Protein AF-0000000068181912 (afdb_homodimer)

Foldseek 3Di:
DDDDDPDAAEDEFAQCQPVVLVLQQVQAPPKDWDDWDFACADDDNGGGGRGAKTWMDHPHGTYIYGNPRDPDADDPVDAAEDEDADPVRLCRNVCSQVVQCKAWDALQWIAHNRGHIYRSHYPLLVCQLVPPPNQSNVQLVVQSRPGTRDDNVSSVVSSVD/DDDDDPDAAEDEFAQCQPVVLVLQQVQAPPKDWDDWDFACADDDNGGGGRGAKTWMDHNHGTYIYGNPRDPDADDPVDAAEDEDADPVSLCRNVCSQVVQCKAWDALQWIAHNRGHIYRSHYPLLVCQLVPPPNQSNVQLVVQSRPGTRDDNVSSVVSSVD

Secondary structure (DSSP, 8-state):
-----SEEEEEEESS-HHHHHHHHHHHSTT-EEEEEEE-SS-BTTB-TTSEEEEEEEETTEEEEEEE--TT----TTEEEEEEESSHHHHHHHHHHHHHTT-EE-STTEEE-TTS-EEEEEEHHHHHHHT-SSHHHHHHHHHHHHT-SS--HHHHHHHHH-/-----SEEEEEEESS-HHHHHHHHHHHSTT-EEEEEEE-SS-BTTB-TTSEEEEEEEETTEEEEEEE--TT----TTEEEEEEESSHHHHHHHHHHHHHTT-EE-STTEEE-TTS-EEEEEEHHHHHHHT-SSHHHHHHHHHHHTT-SS--HHHHHHHHH-

Organism: Nitrosomonas europaea (strain ATCC 19718 / CIP 103999 / KCTC 2705 / NBRC 14298) (NCBI:txid228410)

InterPro domains:
  IPR009725 Predicted 3-demethylubiquinone-9 3-methyltransferase [PIRSF021700] (5-161)
  IPR028973 PhnB-like [PF06983] (6-121)
  IPR028973 PhnB-like [cd06588] (8-121)
  IPR029068 Glyoxalase/Bleomycin resistance protein/Dihydroxybiphenyl dioxygenase [G3DSA:3.10.180.10] (3-161)
  IPR029068 Glyoxalase/Bleomycin resistance protein/Dihydroxybiphenyl dioxygenase [SSF54593] (6-159)

Structure (mmCIF, N/CA/C/O backbone):
data_AF-0000000068181912-model_v1
#
loop_
_entity.id
_entity.type
_entity.pdbx_description
1 polymer 'PhnB-like domain-containing protein'
#
loop_
_atom_site.group_PDB
_atom_site.id
_atom_site.type_symbol
_atom_site.label_atom_id
_atom_site.label_alt_id
_atom_site.label_comp_id
_atom_site.label_asym_id
_atom_site.label_entity_id
_atom_site.label_seq_id
_atom_site.pdbx_PDB_ins_code
_atom_site.Cartn_x
_atom_site.Cartn_y
_atom_site.Cartn_z
_atom_site.occupancy
_atom_site.B_iso_or_equiv
_atom_site.auth_seq_id
_atom_site.auth_comp_id
_atom_site.auth_asym_id
_atom_site.auth_atom_id
_atom_site.pdbx_PDB_model_num
ATOM 1 N N . MET A 1 1 ? -4.086 10.836 22.312 1 53.66 1 MET A N 1
ATOM 2 C CA . MET A 1 1 ? -4.195 10.648 20.875 1 53.66 1 MET A CA 1
ATOM 3 C C . MET A 1 1 ? -3.416 9.414 20.422 1 53.66 1 MET A C 1
ATOM 5 O O . MET A 1 1 ? -2.35 9.117 20.969 1 53.66 1 MET A O 1
ATOM 9 N N . THR A 1 2 ? -3.992 8.344 19.875 1 66.81 2 THR A N 1
ATOM 10 C CA . THR A 1 2 ? -3.344 7.07 19.578 1 66.81 2 THR A CA 1
ATOM 11 C C . THR A 1 2 ? -2.121 7.277 18.688 1 66.81 2 THR A C 1
ATOM 13 O O . THR A 1 2 ? -2.137 8.125 17.797 1 66.81 2 THR A O 1
ATOM 16 N N . ILE A 1 3 ? -1.001 6.781 19.141 1 85.69 3 ILE A N 1
ATOM 17 C CA . ILE A 1 3 ? 0.262 6.812 18.406 1 85.69 3 ILE A CA 1
ATOM 18 C C . ILE A 1 3 ? 0.069 6.211 17.016 1 85.69 3 ILE A C 1
ATOM 20 O O . ILE A 1 3 ? -0.31 5.047 16.875 1 85.69 3 ILE A O 1
ATOM 24 N N . PRO A 1 4 ? 0.234 7.086 16.078 1 93.81 4 PRO A N 1
ATOM 25 C CA . PRO A 1 4 ? 0.072 6.551 14.727 1 93.81 4 PRO A CA 1
ATOM 26 C C . PRO A 1 4 ? 1.037 5.406 14.422 1 93.81 4 PRO A C 1
ATOM 28 O O . PRO A 1 4 ? 2.107 5.32 15.031 1 93.81 4 PRO A O 1
ATOM 31 N N . ALA A 1 5 ? 0.579 4.512 13.578 1 96.56 5 ALA A N 1
ATOM 32 C CA . ALA A 1 5 ? 1.5 3.492 13.078 1 96.56 5 ALA A CA 1
ATOM 33 C C . ALA A 1 5 ? 2.729 4.129 12.438 1 96.56 5 ALA A C 1
ATOM 35 O O . ALA A 1 5 ? 2.631 5.191 11.812 1 96.56 5 ALA A O 1
ATOM 36 N N . LYS A 1 6 ? 3.867 3.512 12.602 1 98.38 6 LYS A N 1
ATOM 37 C CA . LYS A 1 6 ? 5.094 4.02 12 1 98.38 6 LYS A CA 1
ATOM 38 C C . LYS A 1 6 ? 4.945 4.168 10.492 1 98.38 6 LYS A C 1
ATOM 40 O O . LYS A 1 6 ? 5.461 5.117 9.898 1 98.38 6 LYS A O 1
ATOM 45 N N . ASN A 1 7 ? 4.32 3.205 9.898 1 98.75 7 ASN A N 1
ATOM 46 C CA . ASN A 1 7 ? 4.035 3.184 8.469 1 98.75 7 ASN A CA 1
ATOM 47 C C . ASN A 1 7 ? 2.557 2.932 8.188 1 98.75 7 ASN A C 1
ATOM 49 O O . ASN A 1 7 ? 1.962 2.018 8.766 1 98.75 7 ASN A O 1
ATOM 53 N N . THR A 1 8 ? 1.975 3.795 7.359 1 98.81 8 THR A N 1
ATOM 54 C CA . THR A 1 8 ? 0.58 3.693 6.941 1 98.81 8 THR A CA 1
ATOM 55 C C . THR A 1 8 ? 0.464 3.721 5.422 1 98.81 8 THR A C 1
ATOM 57 O O . THR A 1 8 ? 1.129 4.52 4.758 1 98.81 8 THR A O 1
ATOM 60 N N . VAL A 1 9 ? -0.31 2.83 4.891 1 98.88 9 VAL A N 1
ATOM 61 C CA . VAL A 1 9 ? -0.611 2.842 3.465 1 98.88 9 VAL A CA 1
ATOM 62 C C . VAL A 1 9 ? -1.651 3.918 3.164 1 98.88 9 VAL A C 1
ATOM 64 O O . VAL A 1 9 ? -2.771 3.867 3.678 1 98.88 9 VAL A O 1
ATOM 67 N N . CYS A 1 10 ? -1.26 4.863 2.391 1 98.88 10 CYS A N 1
ATOM 68 C CA . CYS A 1 10 ? -2.191 5.914 2 1 98.88 10 CYS A CA 1
ATOM 69 C C . CYS A 1 10 ? -2.754 5.656 0.608 1 98.88 10 CYS A C 1
ATOM 71 O O . CYS A 1 10 ? -1.999 5.461 -0.346 1 98.88 10 CYS A O 1
ATOM 73 N N . LEU A 1 11 ? -4.023 5.656 0.506 1 98.88 11 LEU A N 1
ATOM 74 C CA . LEU A 1 11 ? -4.738 5.43 -0.746 1 98.88 11 LEU A CA 1
ATOM 75 C C . LEU A 1 11 ? -5.555 6.66 -1.134 1 98.88 11 LEU A C 1
ATOM 77 O O . LEU A 1 11 ? -6.266 7.227 -0.301 1 98.88 11 LEU A O 1
ATOM 81 N N . TRP A 1 12 ? -5.414 7.027 -2.396 1 98.62 12 TRP A N 1
ATOM 82 C CA . TRP A 1 12 ? -6.039 8.227 -2.939 1 98.62 12 TRP A CA 1
ATOM 83 C C . TRP A 1 12 ? -7.422 7.918 -3.502 1 98.62 12 TRP A C 1
ATOM 85 O O . TRP A 1 12 ? -7.594 6.945 -4.242 1 98.62 12 TRP A O 1
ATOM 95 N N . TYR A 1 13 ? -8.414 8.719 -3.137 1 98.25 13 TYR A N 1
ATOM 96 C CA . TYR A 1 13 ? -9.766 8.594 -3.668 1 98.25 13 TYR A CA 1
ATOM 97 C C . TYR A 1 13 ? -10.266 9.93 -4.203 1 98.25 13 TYR A C 1
ATOM 99 O O . TYR A 1 13 ? -9.75 10.984 -3.832 1 98.25 13 TYR A O 1
ATOM 107 N N . ASP A 1 14 ? -11.266 9.875 -5.082 1 96.12 14 ASP A N 1
ATOM 108 C CA . ASP A 1 14 ? -11.93 11.086 -5.543 1 96.12 14 ASP A CA 1
ATOM 109 C C . ASP A 1 14 ? -12.672 11.781 -4.398 1 96.12 14 ASP A C 1
ATOM 111 O O . ASP A 1 14 ? -12.391 12.938 -4.078 1 96.12 14 ASP A O 1
ATOM 115 N N . ASP A 1 15 ? -13.57 11.156 -3.764 1 95.56 15 ASP A N 1
ATOM 116 C CA . ASP A 1 15 ? -14.336 11.672 -2.635 1 95.56 15 ASP A CA 1
ATOM 117 C C . ASP A 1 15 ? -15.031 10.539 -1.882 1 95.56 15 ASP A C 1
ATOM 119 O O . ASP A 1 15 ? -15.93 10.781 -1.076 1 95.56 15 ASP A O 1
ATOM 123 N N . CYS A 1 16 ? -14.609 9.297 -2.096 1 96.81 16 CYS A N 1
ATOM 124 C CA . CYS A 1 16 ? -15.359 8.133 -1.622 1 96.81 16 CYS A CA 1
ATOM 125 C C . CYS A 1 16 ? -14.516 7.293 -0.671 1 96.81 16 CYS A C 1
ATOM 127 O O . CYS A 1 16 ? -14.703 6.078 -0.582 1 96.81 16 CYS A O 1
ATOM 129 N N . ALA A 1 17 ? -13.57 7.832 0.038 1 98.25 17 ALA A N 1
ATOM 130 C CA . ALA A 1 17 ? -12.664 7.09 0.913 1 98.25 17 ALA A CA 1
ATOM 131 C C . ALA A 1 17 ? -13.445 6.32 1.978 1 98.25 17 ALA A C 1
ATOM 133 O O . ALA A 1 17 ? -13.117 5.168 2.281 1 98.25 17 ALA A O 1
ATOM 134 N N . GLU A 1 18 ? -14.414 6.945 2.51 1 98.38 18 GLU A N 1
ATOM 135 C CA . GLU A 1 18 ? -15.172 6.305 3.58 1 98.38 18 GLU A CA 1
ATOM 136 C C . GLU A 1 18 ? -15.961 5.105 3.059 1 98.38 18 GLU A C 1
ATOM 138 O O . GLU A 1 18 ? -16 4.059 3.703 1 98.38 18 GLU A O 1
ATOM 143 N N . ASP A 1 19 ? -16.625 5.246 1.912 1 98.5 19 ASP A N 1
ATOM 144 C CA . ASP A 1 19 ? -17.359 4.137 1.307 1 98.5 19 ASP A CA 1
ATOM 145 C C . ASP A 1 19 ? -16.438 2.951 1.034 1 98.5 19 ASP A C 1
ATOM 147 O O . ASP A 1 19 ? -16.797 1.805 1.313 1 98.5 19 ASP A O 1
ATOM 151 N N . ALA A 1 20 ? -15.328 3.248 0.493 1 98.69 20 ALA A N 1
ATOM 152 C CA . ALA A 1 20 ? -14.367 2.189 0.213 1 98.69 20 ALA A CA 1
ATOM 153 C C . ALA A 1 20 ? -13.93 1.491 1.499 1 98.69 20 ALA A C 1
ATOM 155 O O . ALA A 1 20 ? -13.922 0.26 1.572 1 98.69 20 ALA A O 1
ATOM 156 N N . ALA A 1 21 ? -13.57 2.283 2.516 1 98.81 21 ALA A N 1
ATOM 157 C CA . ALA A 1 21 ? -13.133 1.744 3.803 1 98.81 21 ALA A CA 1
ATOM 158 C C . ALA A 1 21 ? -14.195 0.823 4.398 1 98.81 21 ALA A C 1
ATOM 160 O O . ALA A 1 21 ? -13.875 -0.24 4.934 1 98.81 21 ALA A O 1
ATOM 161 N N . ARG A 1 22 ? -15.398 1.223 4.289 1 98.75 22 ARG A N 1
ATOM 162 C CA . ARG A 1 22 ? -16.484 0.422 4.828 1 98.75 22 ARG A CA 1
ATOM 163 C C . ARG A 1 22 ? -16.625 -0.895 4.074 1 98.75 22 ARG A C 1
ATOM 165 O O . ARG A 1 22 ? -16.859 -1.944 4.68 1 98.75 22 ARG A O 1
ATOM 172 N N . PHE A 1 23 ? -16.547 -0.795 2.752 1 98.88 23 PHE A N 1
ATOM 173 C CA . PHE A 1 23 ? -16.578 -2.021 1.965 1 98.88 23 PHE A CA 1
ATOM 174 C C . PHE A 1 23 ? -15.477 -2.98 2.4 1 98.88 23 PHE A C 1
ATOM 176 O O . PHE A 1 23 ? -15.719 -4.176 2.568 1 98.88 23 PHE A O 1
ATOM 183 N N . TYR A 1 24 ? -14.188 -2.471 2.562 1 98.88 24 TYR A N 1
ATOM 184 C CA . TYR A 1 24 ? -13.078 -3.32 2.973 1 98.88 24 TYR A CA 1
ATOM 185 C C . TYR A 1 24 ? -13.336 -3.93 4.348 1 98.88 24 TYR A C 1
ATOM 187 O O . TYR A 1 24 ? -13.109 -5.125 4.555 1 98.88 24 TYR A O 1
ATOM 195 N N . ALA A 1 25 ? -13.836 -3.127 5.281 1 98.75 25 ALA A N 1
ATOM 196 C CA . ALA A 1 25 ? -14.109 -3.57 6.645 1 98.75 25 ALA A CA 1
ATOM 197 C C . ALA A 1 25 ? -15.18 -4.664 6.664 1 98.75 25 ALA A C 1
ATOM 199 O O . ALA A 1 25 ? -15.094 -5.605 7.457 1 98.75 25 ALA A O 1
ATOM 200 N N . ASP A 1 26 ? -16.141 -4.559 5.793 1 98.56 26 ASP A N 1
ATOM 201 C CA . ASP A 1 26 ? -17.234 -5.52 5.742 1 98.56 26 ASP A CA 1
ATOM 202 C C . ASP A 1 26 ? -16.812 -6.805 5.039 1 98.56 26 ASP A C 1
ATOM 204 O O . ASP A 1 26 ? -17.422 -7.855 5.227 1 98.56 26 ASP A O 1
ATOM 208 N N . THR A 1 27 ? -15.82 -6.734 4.266 1 98.69 27 THR A N 1
ATOM 209 C CA . THR A 1 27 ? -15.492 -7.828 3.354 1 98.69 27 THR A CA 1
ATOM 210 C C . THR A 1 27 ? -14.375 -8.688 3.93 1 98.69 27 THR A C 1
ATOM 212 O O . THR A 1 27 ? -14.438 -9.922 3.869 1 98.69 27 THR A O 1
ATOM 215 N N . PHE A 1 28 ? -13.375 -8.031 4.492 1 98.75 28 PHE A N 1
ATOM 216 C CA . PHE A 1 28 ? -12.148 -8.742 4.832 1 98.75 28 PHE A CA 1
ATOM 217 C C . PHE A 1 28 ? -11.992 -8.859 6.344 1 98.75 28 PHE A C 1
ATOM 219 O O . PHE A 1 28 ? -12.391 -7.957 7.086 1 98.75 28 PHE A O 1
ATOM 226 N N . PRO A 1 29 ? -11.406 -9.922 6.801 1 98.5 29 PRO A N 1
ATOM 227 C CA . PRO A 1 29 ? -11.148 -10.055 8.234 1 98.5 29 PRO A CA 1
ATOM 228 C C . PRO A 1 29 ? -10.133 -9.039 8.75 1 98.5 29 PRO A C 1
ATOM 230 O O . PRO A 1 29 ? -9.359 -8.484 7.965 1 98.5 29 PRO A O 1
ATOM 233 N N . ASP A 1 30 ? -10.148 -8.82 10.125 1 98.5 30 ASP A N 1
ATOM 234 C CA . ASP A 1 30 ? -9.188 -7.926 10.758 1 98.5 30 ASP A CA 1
ATOM 235 C C . ASP A 1 30 ? -9.117 -6.586 10.031 1 98.5 30 ASP A C 1
ATOM 237 O O . ASP A 1 30 ? -8.023 -6.066 9.781 1 98.5 30 ASP A O 1
ATOM 241 N N . SER A 1 31 ? -10.211 -6.125 9.531 1 98.81 31 SER A N 1
ATOM 242 C CA . SER A 1 31 ? -10.391 -4.844 8.859 1 98.81 31 SER A CA 1
ATOM 243 C C . SER A 1 31 ? -11.453 -3.998 9.555 1 98.81 31 SER A C 1
ATOM 245 O O . SER A 1 31 ? -12.477 -4.52 10 1 98.81 31 SER A O 1
ATOM 247 N N . PHE A 1 32 ? -11.203 -2.746 9.734 1 98.81 32 PHE A N 1
ATOM 248 C CA . PHE A 1 32 ? -12.156 -1.867 10.398 1 98.81 32 PHE A CA 1
ATOM 249 C C . PHE A 1 32 ? -11.938 -0.418 9.977 1 98.81 32 PHE A C 1
ATOM 251 O O . PHE A 1 32 ? -10.852 -0.05 9.539 1 98.81 32 PHE A O 1
ATOM 258 N N . VAL A 1 33 ? -13 0.373 10.109 1 98.69 33 VAL A N 1
ATOM 259 C CA . VAL A 1 33 ? -12.938 1.809 9.859 1 98.69 33 VAL A CA 1
ATOM 260 C C . VAL A 1 33 ? -12.578 2.547 11.141 1 98.69 33 VAL A C 1
ATOM 262 O O . VAL A 1 33 ? -13.086 2.223 12.219 1 98.69 33 VAL A O 1
ATOM 265 N N . GLY A 1 34 ? -11.695 3.477 11.047 1 98.12 34 GLY A N 1
ATOM 266 C CA . GLY A 1 34 ? -11.312 4.32 12.164 1 98.12 34 GLY A CA 1
ATOM 267 C C . GLY A 1 34 ? -11.82 5.742 12.047 1 98.12 34 GLY A C 1
ATOM 268 O O . GLY A 1 34 ? -12.961 5.969 11.633 1 98.12 34 GLY A O 1
ATOM 269 N N . ALA A 1 35 ? -10.984 6.664 12.383 1 97.06 35 ALA A N 1
ATOM 270 C CA . ALA A 1 35 ? -11.391 8.062 12.461 1 97.06 35 ALA A CA 1
ATOM 271 C C . ALA A 1 35 ? -11.625 8.641 11.062 1 97.06 35 ALA A C 1
ATOM 273 O O . ALA A 1 35 ? -10.906 8.305 10.117 1 97.06 35 ALA A O 1
ATOM 274 N N . VAL A 1 36 ? -12.609 9.492 10.977 1 97.12 36 VAL A N 1
ATOM 275 C CA . VAL A 1 36 ? -12.883 10.305 9.797 1 97.12 36 VAL A CA 1
ATOM 276 C C . VAL A 1 36 ? -12.516 11.758 10.078 1 97.12 36 VAL A C 1
ATOM 278 O O . VAL A 1 36 ? -13.016 12.359 11.031 1 97.12 36 VAL A O 1
ATOM 281 N N . HIS A 1 37 ? -11.641 12.281 9.266 1 96.5 37 HIS A N 1
ATOM 282 C CA . HIS A 1 37 ? -11.188 13.656 9.484 1 96.5 37 HIS A CA 1
ATOM 283 C C . HIS A 1 37 ? -11.672 14.57 8.367 1 96.5 37 HIS A C 1
ATOM 285 O O . HIS A 1 37 ? -11.547 14.242 7.184 1 96.5 37 HIS A O 1
ATOM 291 N N . ARG A 1 38 ? -12.203 15.672 8.805 1 95.75 38 ARG A N 1
ATOM 292 C CA . ARG A 1 38 ? -12.664 16.688 7.859 1 95.75 38 ARG A CA 1
ATOM 293 C C . ARG A 1 38 ? -11.617 17.781 7.672 1 95.75 38 ARG A C 1
ATOM 295 O O . ARG A 1 38 ? -10.82 18.047 8.57 1 95.75 38 ARG A O 1
ATOM 302 N N . ALA A 1 39 ? -11.633 18.391 6.512 1 95.12 39 ALA A N 1
ATOM 303 C CA . ALA A 1 39 ? -10.648 19.422 6.191 1 95.12 39 ALA A CA 1
ATOM 304 C C . ALA A 1 39 ? -10.836 20.656 7.062 1 95.12 39 ALA A C 1
ATOM 306 O O . ALA A 1 39 ? -11.922 21.234 7.094 1 95.12 39 ALA A O 1
ATOM 307 N N . PRO A 1 40 ? -9.742 21.016 7.715 1 94.25 40 PRO A N 1
ATOM 308 C CA . PRO A 1 40 ? -9.852 22.219 8.555 1 94.25 40 PRO A CA 1
ATOM 309 C C . PRO A 1 40 ? -9.805 23.516 7.742 1 94.25 40 PRO A C 1
ATOM 311 O O . PRO A 1 40 ? -10.109 24.578 8.266 1 94.25 40 PRO A O 1
ATOM 314 N N . GLY A 1 41 ? -9.445 23.422 6.551 1 91.69 41 GLY A N 1
ATOM 315 C CA . GLY A 1 41 ? -9.383 24.531 5.602 1 91.69 41 GLY A CA 1
ATOM 316 C C . GLY A 1 41 ? -9.531 24.094 4.16 1 91.69 41 GLY A C 1
ATOM 317 O O . GLY A 1 41 ? -9.555 22.891 3.873 1 91.69 41 GLY A O 1
ATOM 318 N N . ASP A 1 42 ? -9.641 25.062 3.359 1 91.44 42 ASP A N 1
ATOM 319 C CA . ASP A 1 42 ? -9.75 24.75 1.939 1 91.44 42 ASP A CA 1
ATOM 320 C C . ASP A 1 42 ? -8.484 24.078 1.423 1 91.44 42 ASP A C 1
ATOM 322 O O . ASP A 1 42 ? -7.391 24.328 1.935 1 91.44 42 ASP A O 1
ATOM 326 N N . PHE A 1 43 ? -8.648 23.234 0.549 1 88.19 43 PHE A N 1
ATOM 327 C CA . PHE A 1 43 ? -7.535 22.594 -0.137 1 88.19 43 PHE A CA 1
ATOM 328 C C . PHE A 1 43 ? -7.84 22.422 -1.621 1 88.19 43 PHE A C 1
ATOM 330 O O . PHE A 1 43 ? -8.961 22.672 -2.061 1 88.19 43 PHE A O 1
ATOM 337 N N . PRO A 1 44 ? -6.934 22.109 -2.443 1 85 44 PRO A N 1
ATOM 338 C CA . PRO A 1 44 ? -7.09 22.172 -3.898 1 85 44 PRO A CA 1
ATOM 339 C C . PRO A 1 44 ? -8.32 21.422 -4.391 1 85 44 PRO A C 1
ATOM 341 O O . PRO A 1 44 ? -8.992 21.875 -5.324 1 85 44 PRO A O 1
ATOM 344 N N . SER A 1 45 ? -8.711 20.359 -3.805 1 87.44 45 SER A N 1
ATOM 345 C CA . SER A 1 45 ? -9.781 19.531 -4.348 1 87.44 45 SER A CA 1
ATOM 346 C C . SER A 1 45 ? -11.031 19.594 -3.479 1 87.44 45 SER A C 1
ATOM 348 O O . SER A 1 45 ? -11.938 18.766 -3.617 1 87.44 45 SER A O 1
ATOM 350 N N . GLY A 1 46 ? -10.977 20.484 -2.533 1 89.81 46 GLY A N 1
ATOM 351 C CA . GLY A 1 46 ? -12.141 20.531 -1.659 1 89.81 46 GLY A CA 1
ATOM 352 C C . GLY A 1 46 ? -12.164 21.75 -0.765 1 89.81 46 GLY A C 1
ATOM 353 O O . GLY A 1 46 ? -11.344 22.656 -0.923 1 89.81 46 GLY A O 1
ATOM 354 N N . LYS A 1 47 ? -13.266 21.734 0.096 1 93.44 47 LYS A N 1
ATOM 355 C CA . LYS A 1 47 ? -13.516 22.875 0.982 1 93.44 47 LYS A CA 1
ATOM 356 C C . LYS A 1 47 ? -13.445 22.453 2.447 1 93.44 47 LYS A C 1
ATOM 358 O O . LYS A 1 47 ? -13.57 21.266 2.762 1 93.44 47 LYS A O 1
ATOM 363 N N . GLN A 1 48 ? -13.273 23.484 3.201 1 93.25 48 GLN A N 1
ATOM 364 C CA . GLN A 1 48 ? -13.352 23.266 4.641 1 93.25 48 GLN A CA 1
ATOM 365 C C . GLN A 1 48 ? -14.594 22.453 5 1 93.25 48 GLN A C 1
ATOM 367 O O . GLN A 1 48 ? -15.68 22.719 4.48 1 93.25 48 GLN A O 1
ATOM 372 N N . GLY A 1 49 ? -14.383 21.391 5.789 1 93.69 49 GLY A N 1
ATOM 373 C CA . GLY A 1 49 ? -15.516 20.609 6.258 1 93.69 49 GLY A CA 1
ATOM 374 C C . GLY A 1 49 ? -15.734 19.328 5.469 1 93.69 49 GLY A C 1
ATOM 375 O O . GLY A 1 49 ? -16.422 18.422 5.93 1 93.69 49 GLY A O 1
ATOM 376 N N . ASN A 1 50 ? -15.258 19.25 4.27 1 95.44 50 ASN A N 1
ATOM 377 C CA . ASN A 1 50 ? -15.312 18.016 3.506 1 95.44 50 ASN A CA 1
ATOM 378 C C . ASN A 1 50 ? -14.508 16.906 4.18 1 95.44 50 ASN A C 1
ATOM 380 O O . ASN A 1 50 ? -13.508 17.172 4.848 1 95.44 50 ASN A O 1
ATOM 384 N N . VAL A 1 51 ? -14.977 15.664 4.07 1 96.56 51 VAL A N 1
ATOM 385 C CA . VAL A 1 51 ? -14.148 14.547 4.516 1 96.56 51 VAL A CA 1
ATOM 386 C C . VAL A 1 51 ? -12.828 14.547 3.76 1 96.56 51 VAL A C 1
ATOM 388 O O . VAL A 1 51 ? -12.805 14.492 2.527 1 96.56 51 VAL A O 1
ATOM 391 N N . LEU A 1 52 ? -11.789 14.68 4.457 1 96.62 52 LEU A N 1
ATOM 392 C CA . LEU A 1 52 ? -10.469 14.734 3.846 1 96.62 52 LEU A CA 1
ATOM 393 C C . LEU A 1 52 ? -9.773 13.375 3.939 1 96.62 52 LEU A C 1
ATOM 395 O O . LEU A 1 52 ? -9.281 12.852 2.938 1 96.62 52 LEU A O 1
ATOM 399 N N . THR A 1 53 ? -9.727 12.781 5.121 1 97.81 53 THR A N 1
ATOM 400 C CA . THR A 1 53 ? -9.086 11.477 5.273 1 97.81 53 THR A CA 1
ATOM 401 C C . THR A 1 53 ? -9.945 10.547 6.121 1 97.81 53 THR A C 1
ATOM 403 O O . THR A 1 53 ? -10.734 11.008 6.953 1 97.81 53 THR A O 1
ATOM 406 N N . VAL A 1 54 ? -9.828 9.312 5.91 1 98.44 54 VAL A N 1
ATOM 407 C CA . VAL A 1 54 ? -10.461 8.234 6.676 1 98.44 54 VAL A CA 1
ATOM 408 C C . VAL A 1 54 ? -9.414 7.199 7.07 1 98.44 54 VAL A C 1
ATOM 410 O O . VAL A 1 54 ? -8.711 6.656 6.211 1 98.44 54 VAL A O 1
ATOM 413 N N . GLU A 1 55 ? -9.258 6.996 8.305 1 98.44 55 GLU A N 1
ATOM 414 C CA . GLU A 1 55 ? -8.383 5.93 8.773 1 98.44 55 GLU A CA 1
ATOM 415 C C . GLU A 1 55 ? -9.078 4.574 8.734 1 98.44 55 GLU A C 1
ATOM 417 O O . GLU A 1 55 ? -10.266 4.473 9.055 1 98.44 55 GLU A O 1
ATOM 422 N N . PHE A 1 56 ? -8.328 3.533 8.344 1 98.81 56 PHE A N 1
ATOM 423 C CA . PHE A 1 56 ? -8.883 2.184 8.375 1 98.81 56 PHE A CA 1
ATOM 424 C C . PHE A 1 56 ? -7.766 1.146 8.375 1 98.81 56 PHE A C 1
ATOM 426 O O . PHE A 1 56 ? -6.582 1.495 8.312 1 98.81 56 PHE A O 1
ATOM 433 N N . THR A 1 57 ? -8.102 -0.041 8.617 1 98.88 57 THR A N 1
ATOM 434 C CA . THR A 1 57 ? -7.223 -1.205 8.555 1 98.88 57 THR A CA 1
ATOM 435 C C . THR A 1 57 ? -7.738 -2.217 7.539 1 98.88 57 THR A C 1
ATOM 437 O O . THR A 1 57 ? -8.938 -2.48 7.469 1 98.88 57 THR A O 1
ATOM 440 N N . VAL A 1 58 ? -6.852 -2.678 6.707 1 98.88 58 VAL A N 1
ATOM 441 C CA . VAL A 1 58 ? -7.191 -3.756 5.785 1 98.88 58 VAL A CA 1
ATOM 442 C C . VAL A 1 58 ? -6.359 -4.996 6.105 1 98.88 58 VAL A C 1
ATOM 444 O O . VAL A 1 58 ? -5.156 -5.031 5.82 1 98.88 58 VAL A O 1
ATOM 447 N N . MET A 1 59 ? -7.051 -6.004 6.75 1 98.75 59 MET A N 1
ATOM 448 C CA . MET A 1 59 ? -6.414 -7.262 7.137 1 98.75 59 MET A CA 1
ATOM 449 C C . MET A 1 59 ? -5.109 -7.008 7.883 1 98.75 59 MET A C 1
ATOM 451 O O . MET A 1 59 ? -4.066 -7.559 7.527 1 98.75 59 MET A O 1
ATOM 455 N N . GLY A 1 60 ? -5.129 -6.109 8.812 1 98.56 60 GLY A N 1
ATOM 456 C CA . GLY A 1 60 ? -4.031 -5.867 9.734 1 98.56 60 GLY A CA 1
ATOM 457 C C . GLY A 1 60 ? -3.119 -4.742 9.289 1 98.56 60 GLY A C 1
ATOM 458 O O . GLY A 1 60 ? -2.264 -4.293 10.055 1 98.56 60 GLY A O 1
ATOM 459 N N . ILE A 1 61 ? -3.199 -4.262 8.086 1 98.81 61 ILE A N 1
ATOM 460 C CA . ILE A 1 61 ? -2.338 -3.197 7.582 1 98.81 61 ILE A CA 1
ATOM 461 C C . ILE A 1 61 ? -2.992 -1.841 7.836 1 98.81 61 ILE A C 1
ATOM 463 O O . ILE A 1 61 ? -4.113 -1.592 7.383 1 98.81 61 ILE A O 1
ATOM 467 N N . PRO A 1 62 ? -2.334 -0.952 8.57 1 98.81 62 PRO A N 1
ATOM 468 C CA . PRO A 1 62 ? -2.881 0.396 8.742 1 98.81 62 PRO A CA 1
ATOM 469 C C . PRO A 1 62 ? -2.967 1.175 7.434 1 98.81 62 PRO A C 1
ATOM 471 O O . PRO A 1 62 ? -1.989 1.235 6.684 1 98.81 62 PRO A O 1
ATOM 474 N N . CYS A 1 63 ? -4.121 1.787 7.195 1 98.88 63 CYS A N 1
ATOM 475 C CA . CYS A 1 63 ? -4.355 2.539 5.969 1 98.88 63 CYS A CA 1
ATOM 476 C C . CYS A 1 63 ? -5 3.889 6.27 1 98.88 63 CYS A C 1
ATOM 478 O O . CYS A 1 63 ? -5.57 4.082 7.344 1 98.88 63 CYS A O 1
ATOM 480 N N . ILE A 1 64 ? -4.883 4.758 5.359 1 98.81 64 ILE A N 1
ATOM 481 C CA . ILE A 1 64 ? -5.586 6.035 5.359 1 98.81 64 ILE A CA 1
ATOM 482 C C . ILE A 1 64 ? -6.074 6.355 3.947 1 98.81 64 ILE A C 1
ATOM 484 O O . ILE A 1 64 ? -5.312 6.254 2.982 1 98.81 64 ILE A O 1
ATOM 488 N N . GLY A 1 65 ? -7.344 6.535 3.805 1 98.69 65 GLY A N 1
ATOM 489 C CA . GLY A 1 65 ? -7.898 7.059 2.566 1 98.69 65 GLY A CA 1
ATOM 490 C C . GLY A 1 65 ? -7.875 8.57 2.496 1 98.69 65 GLY A C 1
ATOM 491 O O . GLY A 1 65 ? -8.32 9.25 3.422 1 98.69 65 GLY A O 1
ATOM 492 N N . LEU A 1 66 ? -7.359 9.125 1.442 1 98.19 66 LEU A N 1
ATOM 493 C CA . LEU A 1 66 ? -7.293 10.562 1.21 1 98.19 66 LEU A CA 1
ATOM 494 C C . LEU A 1 66 ? -8.219 10.977 0.069 1 98.19 66 LEU A C 1
ATOM 496 O O . LEU A 1 66 ? -8.031 10.539 -1.07 1 98.19 66 LEU A O 1
ATOM 500 N N . ASN A 1 67 ? -9.195 11.766 0.381 1 97.81 67 ASN A N 1
ATOM 501 C CA . ASN A 1 67 ? -10.031 12.359 -0.661 1 97.81 67 ASN A CA 1
ATOM 502 C C . ASN A 1 67 ? -9.328 13.531 -1.337 1 97.81 67 ASN A C 1
ATOM 504 O O . ASN A 1 67 ? -9.516 14.68 -0.944 1 97.81 67 ASN A O 1
ATOM 508 N N . GLY A 1 68 ? -8.578 13.219 -2.324 1 96.25 68 GLY A N 1
ATOM 509 C CA . GLY A 1 68 ? -7.781 14.234 -3.006 1 96.25 68 GLY A CA 1
ATOM 510 C C . GLY A 1 68 ? -8.359 14.641 -4.344 1 96.25 68 GLY A C 1
ATOM 511 O O . GLY A 1 68 ? -7.777 15.461 -5.059 1 96.25 68 GLY A O 1
ATOM 512 N N . GLY A 1 69 ? -9.531 14.117 -4.707 1 95.62 69 GLY A N 1
ATOM 513 C CA . GLY A 1 69 ? -10.148 14.445 -5.984 1 95.62 69 GLY A CA 1
ATOM 514 C C . GLY A 1 69 ? -9.695 13.539 -7.113 1 95.62 69 GLY A C 1
ATOM 515 O O . GLY A 1 69 ? -9.031 12.531 -6.875 1 95.62 69 GLY A O 1
ATOM 516 N N . PRO A 1 70 ? -10.055 13.859 -8.344 1 95.12 70 PRO A N 1
ATOM 517 C CA . PRO A 1 70 ? -9.922 12.93 -9.461 1 95.12 70 PRO A CA 1
ATOM 518 C C . PRO A 1 70 ? -8.562 13.008 -10.141 1 95.12 70 PRO A C 1
ATOM 520 O O . PRO A 1 70 ? -8.344 12.375 -11.18 1 95.12 70 PRO A O 1
ATOM 523 N N . VAL A 1 71 ? -7.629 13.742 -9.617 1 94.94 71 VAL A N 1
ATOM 524 C CA . VAL A 1 71 ? -6.359 14.031 -10.273 1 94.94 71 VAL A CA 1
ATOM 525 C C . VAL A 1 71 ? -5.539 12.75 -10.414 1 94.94 71 VAL A C 1
ATOM 527 O O . VAL A 1 71 ? -4.879 12.539 -11.438 1 94.94 71 VAL A O 1
ATOM 530 N N . PHE A 1 72 ? -5.539 11.891 -9.445 1 96.75 72 PHE A N 1
ATOM 531 C CA . PHE A 1 72 ? -4.805 10.633 -9.5 1 96.75 72 PHE A CA 1
ATOM 532 C C . PHE A 1 72 ? -5.762 9.445 -9.438 1 96.75 72 PHE A C 1
ATOM 534 O O . PHE A 1 72 ? -6.715 9.445 -8.656 1 96.75 72 PHE A O 1
ATOM 541 N N . THR A 1 73 ? -5.461 8.477 -10.273 1 97 73 THR A N 1
ATOM 542 C CA . THR A 1 73 ? -6.242 7.242 -10.305 1 97 73 THR A CA 1
ATOM 543 C C . THR A 1 73 ? -5.348 6.031 -10.047 1 97 73 THR A C 1
ATOM 545 O O . THR A 1 73 ? -4.184 6.012 -10.453 1 97 73 THR A O 1
ATOM 548 N N . HIS A 1 74 ? -5.953 5.082 -9.398 1 98.06 74 HIS A N 1
ATOM 549 C CA . HIS A 1 74 ? -5.223 3.846 -9.133 1 98.06 74 HIS A CA 1
ATOM 550 C C . HIS A 1 74 ? -4.895 3.115 -10.43 1 98.06 74 HIS A C 1
ATOM 552 O O . HIS A 1 74 ? -5.629 3.227 -11.414 1 98.06 74 HIS A O 1
ATOM 558 N N . ASN A 1 75 ? -3.801 2.436 -10.469 1 97.56 75 ASN A N 1
ATOM 559 C CA . ASN A 1 75 ? -3.439 1.449 -11.484 1 97.56 75 ASN A CA 1
ATOM 560 C C . ASN A 1 75 ? -2.729 0.247 -10.867 1 97.56 75 ASN A C 1
ATOM 562 O O . ASN A 1 75 ? -2.648 0.127 -9.648 1 97.56 75 ASN A O 1
ATOM 566 N N . GLU A 1 76 ? -2.258 -0.647 -11.641 1 97.81 76 GLU A N 1
ATOM 567 C CA . GLU A 1 76 ? -1.755 -1.93 -11.156 1 97.81 76 GLU A CA 1
ATOM 568 C C . GLU A 1 76 ? -0.385 -1.774 -10.5 1 97.81 76 GLU A C 1
ATOM 570 O O . GLU A 1 76 ? 0.142 -2.725 -9.922 1 97.81 76 GLU A O 1
ATOM 575 N N . ALA A 1 77 ? 0.166 -0.526 -10.484 1 98.25 77 ALA A N 1
ATOM 576 C CA . ALA A 1 77 ? 1.477 -0.319 -9.875 1 98.25 77 ALA A CA 1
ATOM 577 C C . ALA A 1 77 ? 1.435 -0.611 -8.375 1 98.25 77 ALA A C 1
ATOM 579 O O . ALA A 1 77 ? 2.473 -0.851 -7.758 1 98.25 77 ALA A O 1
ATOM 580 N N . PHE A 1 78 ? 0.25 -0.553 -7.816 1 98.62 78 PHE A N 1
ATOM 581 C CA . PHE A 1 78 ? -0.017 -0.994 -6.453 1 98.62 78 PHE A CA 1
ATOM 582 C C . PHE A 1 78 ? -1.176 -1.983 -6.422 1 98.62 78 PHE A C 1
ATOM 584 O O . PHE A 1 78 ? -2.178 -1.797 -7.117 1 98.62 78 PHE A O 1
ATOM 591 N N . SER A 1 79 ? -1.076 -2.99 -5.527 1 98.88 79 SER A N 1
ATOM 592 C CA . SER A 1 79 ? -2.203 -3.867 -5.227 1 98.88 79 SER A CA 1
ATOM 593 C C . SER A 1 79 ? -2.07 -4.484 -3.842 1 98.88 79 SER A C 1
ATOM 595 O O . SER A 1 79 ? -0.968 -4.566 -3.295 1 98.88 79 SER A O 1
ATOM 597 N N . PHE A 1 80 ? -3.166 -4.84 -3.254 1 98.94 80 PHE A N 1
ATOM 598 C CA . PHE A 1 80 ? -3.166 -5.766 -2.127 1 98.94 80 PHE A CA 1
ATOM 599 C C . PHE A 1 80 ? -3.168 -7.211 -2.611 1 98.94 80 PHE A C 1
ATOM 601 O O . PHE A 1 80 ? -3.988 -7.586 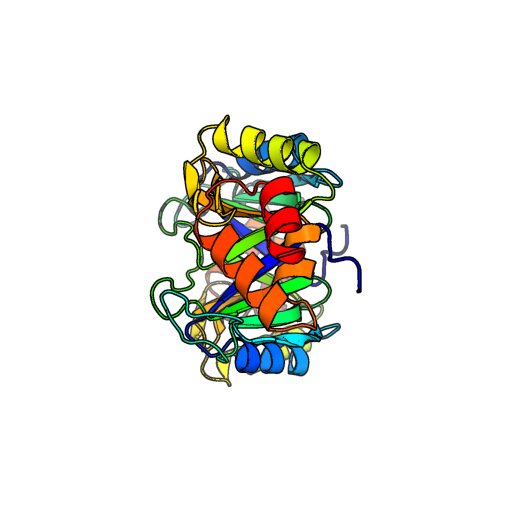-3.449 1 98.94 80 PHE A O 1
ATOM 608 N N . GLN A 1 81 ? -2.236 -7.957 -2.182 1 98.88 81 GLN A N 1
ATOM 609 C CA . GLN A 1 81 ? -2.248 -9.398 -2.426 1 98.88 81 GLN A CA 1
ATOM 610 C C . GLN A 1 81 ? -2.781 -10.156 -1.216 1 98.88 81 GLN A C 1
ATOM 612 O O . GLN A 1 81 ? -2.148 -10.18 -0.159 1 98.88 81 GLN A O 1
ATOM 617 N N . VAL A 1 82 ? -3.857 -10.789 -1.365 1 98.88 82 VAL A N 1
ATOM 618 C CA . VAL A 1 82 ? -4.559 -11.461 -0.272 1 98.88 82 VAL A CA 1
ATOM 619 C C . VAL A 1 82 ? -4.344 -12.969 -0.365 1 98.88 82 VAL A C 1
ATOM 621 O O . VAL A 1 82 ? -4.77 -13.602 -1.33 1 98.88 82 VAL A O 1
ATOM 624 N N . ALA A 1 83 ? -3.729 -13.516 0.646 1 98.75 83 ALA A N 1
ATOM 625 C CA . ALA A 1 83 ? -3.512 -14.953 0.713 1 98.75 83 ALA A CA 1
ATOM 626 C C . ALA A 1 83 ? 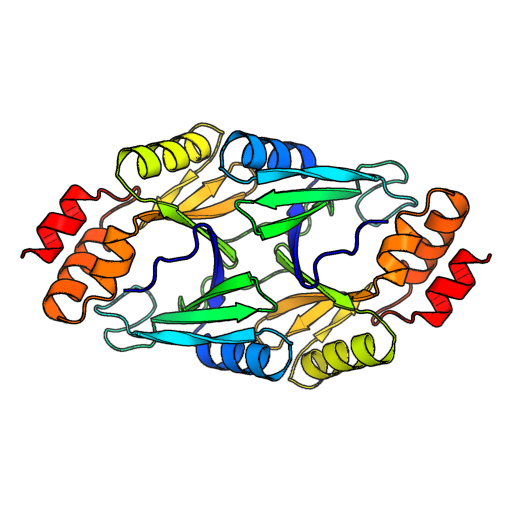-4.77 -15.68 1.188 1 98.75 83 ALA A C 1
ATOM 628 O O . ALA A 1 83 ? -5.32 -15.352 2.242 1 98.75 83 ALA A O 1
ATOM 629 N N . THR A 1 84 ? -5.234 -16.625 0.421 1 98.62 84 THR A N 1
ATOM 630 C CA . THR A 1 84 ? -6.414 -17.391 0.807 1 98.62 84 THR A CA 1
ATOM 631 C C . THR A 1 84 ? -6.047 -18.859 1.055 1 98.62 84 THR A C 1
ATOM 633 O O . THR A 1 84 ? -5.074 -19.359 0.491 1 98.62 84 THR A O 1
ATOM 636 N N . THR A 1 85 ? -6.836 -19.562 1.872 1 98.12 85 THR A N 1
ATOM 637 C CA . THR A 1 85 ? -6.438 -20.875 2.348 1 98.12 85 THR A CA 1
ATOM 638 C C . THR A 1 85 ? -7.125 -21.969 1.536 1 98.12 85 THR A C 1
ATOM 640 O O . THR A 1 85 ? -6.668 -23.125 1.523 1 98.12 85 THR A O 1
ATOM 643 N N . ASP A 1 86 ? -8.273 -21.688 0.97 1 98.38 86 ASP A N 1
ATOM 644 C CA . ASP A 1 86 ? -9 -22.672 0.19 1 98.38 86 ASP A CA 1
ATOM 645 C C . ASP A 1 86 ? -9.852 -22.016 -0.894 1 98.38 86 ASP A C 1
ATOM 647 O O . ASP A 1 86 ? -9.859 -20.797 -1.021 1 98.38 86 ASP A O 1
ATOM 651 N N . GLN A 1 87 ? -10.461 -22.828 -1.705 1 98.75 87 GLN A N 1
ATOM 652 C CA . GLN A 1 87 ? -11.227 -22.328 -2.844 1 98.75 87 GLN A CA 1
ATOM 653 C C . GLN A 1 87 ? -12.398 -21.469 -2.383 1 98.75 87 GLN A C 1
ATOM 655 O O . GLN A 1 87 ? -12.727 -20.469 -3.021 1 98.75 87 GLN A O 1
ATOM 660 N N . ALA A 1 88 ? -13.062 -21.875 -1.324 1 98.81 88 ALA A N 1
ATOM 661 C CA . ALA A 1 88 ? -14.219 -21.125 -0.827 1 98.81 88 ALA A CA 1
ATOM 662 C C . ALA A 1 88 ? -13.836 -19.703 -0.447 1 98.81 88 ALA A C 1
ATOM 664 O O . ALA A 1 88 ? -14.555 -18.75 -0.783 1 98.81 88 ALA A O 1
ATOM 665 N N . GLU A 1 89 ? -12.758 -19.594 0.273 1 98.75 89 GLU A N 1
ATOM 666 C CA . GLU A 1 89 ? -12.281 -18.266 0.652 1 98.75 89 GLU A CA 1
ATOM 667 C C . GLU A 1 89 ? -11.891 -17.438 -0.575 1 98.75 89 GLU A C 1
ATOM 669 O O . GLU A 1 89 ? -12.188 -16.25 -0.657 1 98.75 89 GLU A O 1
ATOM 674 N N . THR A 1 90 ? -11.164 -18.078 -1.507 1 98.81 90 THR A N 1
ATOM 675 C CA . THR A 1 90 ? -10.789 -17.438 -2.764 1 98.81 90 THR A CA 1
ATOM 676 C C . THR A 1 90 ? -12.023 -16.906 -3.488 1 98.81 90 THR A C 1
ATOM 678 O O . THR A 1 90 ? -12.062 -15.742 -3.889 1 98.81 90 THR A O 1
ATOM 681 N N . ASP A 1 91 ? -13.023 -17.75 -3.588 1 98.81 91 ASP A N 1
ATOM 682 C CA . ASP A 1 91 ? -14.266 -17.375 -4.258 1 98.81 91 ASP A CA 1
ATOM 683 C C . ASP A 1 91 ? -14.953 -16.234 -3.527 1 98.81 91 ASP A C 1
ATOM 685 O O . ASP A 1 91 ? -15.484 -15.312 -4.156 1 98.81 91 ASP A O 1
ATOM 689 N N . ARG A 1 92 ? -14.938 -16.297 -2.264 1 98.69 92 ARG A N 1
ATOM 690 C CA . ARG A 1 92 ? -15.648 -15.312 -1.458 1 98.69 92 ARG A CA 1
ATOM 691 C C . ARG A 1 92 ? -15.102 -13.906 -1.704 1 98.69 92 ARG A C 1
ATOM 693 O O . ARG A 1 92 ? -15.859 -12.984 -2 1 98.69 92 ARG A O 1
ATOM 700 N N . TYR A 1 93 ? -13.836 -13.727 -1.543 1 98.81 93 TYR A N 1
ATOM 701 C CA . TYR A 1 93 ? -13.242 -12.414 -1.722 1 98.81 93 TYR A CA 1
ATOM 702 C C . TYR A 1 93 ? -13.352 -11.953 -3.17 1 98.81 93 TYR A C 1
ATOM 704 O O . TYR A 1 93 ? -13.664 -10.789 -3.439 1 98.81 93 TYR A O 1
ATOM 712 N N . TRP A 1 94 ? -13.07 -12.891 -4.117 1 98.81 94 TRP A N 1
ATOM 713 C CA . TRP A 1 94 ? -13.203 -12.586 -5.539 1 98.81 94 TRP A CA 1
ATOM 714 C C . TRP A 1 94 ? -14.602 -12.086 -5.863 1 98.81 94 TRP A C 1
ATOM 716 O O . TRP A 1 94 ? -14.766 -11.016 -6.461 1 98.81 94 TRP A O 1
ATOM 726 N N . ASN A 1 95 ? -15.602 -12.797 -5.402 1 98.81 95 ASN A N 1
ATOM 727 C CA . ASN A 1 95 ? -16.984 -12.469 -5.707 1 98.81 95 ASN A CA 1
ATOM 728 C C . ASN A 1 95 ? -17.422 -11.172 -5.031 1 98.81 95 ASN A C 1
ATOM 730 O O . ASN A 1 95 ? -18.234 -10.43 -5.578 1 98.81 95 ASN A O 1
ATOM 734 N N . ALA A 1 96 ? -16.984 -10.969 -3.846 1 98.81 96 ALA A N 1
ATOM 735 C CA . ALA A 1 96 ? -17.312 -9.734 -3.15 1 98.81 96 ALA A CA 1
ATOM 736 C C . ALA A 1 96 ? -16.828 -8.516 -3.934 1 98.81 96 ALA A C 1
ATOM 738 O O . ALA A 1 96 ? -17.578 -7.535 -4.09 1 98.81 96 ALA A O 1
ATOM 739 N N . ILE A 1 97 ? -15.586 -8.562 -4.438 1 98.75 97 ILE A N 1
ATOM 740 C CA . ILE A 1 97 ? -15 -7.434 -5.164 1 98.75 97 ILE A CA 1
ATOM 741 C C . ILE A 1 97 ? -15.711 -7.262 -6.504 1 98.75 97 ILE A C 1
ATOM 743 O O . ILE A 1 97 ? -16.172 -6.164 -6.832 1 98.75 97 ILE A O 1
ATOM 747 N N . ILE A 1 98 ? -15.805 -8.359 -7.27 1 98.75 98 ILE A N 1
ATOM 748 C CA . ILE A 1 98 ? -16.391 -8.312 -8.609 1 98.75 98 ILE A CA 1
ATOM 749 C C . ILE A 1 98 ? -17.875 -7.988 -8.516 1 98.75 98 ILE A C 1
ATOM 751 O O . ILE A 1 98 ? -18.406 -7.215 -9.32 1 98.75 98 ILE A O 1
ATOM 755 N N . GLY A 1 99 ? -18.578 -8.508 -7.566 1 98.56 99 GLY A N 1
ATOM 756 C CA . GLY A 1 99 ? -20 -8.305 -7.391 1 98.56 99 GLY A CA 1
ATOM 757 C C . GLY A 1 99 ? -20.359 -6.906 -6.926 1 98.56 99 GLY A C 1
ATOM 758 O O . GLY A 1 99 ? -21.516 -6.512 -6.957 1 98.56 99 GLY A O 1
ATOM 759 N N . ASN A 1 100 ? -19.391 -6.188 -6.484 1 98.44 100 ASN A N 1
ATOM 760 C CA . ASN A 1 100 ? -19.594 -4.82 -6.02 1 98.44 100 ASN A CA 1
ATOM 761 C C . ASN A 1 100 ? -19.062 -3.801 -7.02 1 98.44 100 ASN A C 1
ATOM 763 O O . ASN A 1 100 ? -18.422 -2.818 -6.633 1 98.44 100 ASN A O 1
ATOM 767 N N . GLY A 1 101 ? -19.25 -4.102 -8.266 1 98.31 101 GLY A N 1
ATOM 768 C CA . GLY A 1 101 ? -18.891 -3.154 -9.312 1 98.31 101 GLY A CA 1
ATOM 769 C C . GLY A 1 101 ? -17.453 -3.283 -9.766 1 98.31 101 GLY A C 1
ATOM 770 O O . GLY A 1 101 ? -16.938 -2.42 -10.484 1 98.31 101 GLY A O 1
ATOM 771 N N . GLY A 1 102 ? -16.766 -4.316 -9.328 1 98.44 102 GLY A N 1
ATOM 772 C CA . GLY A 1 102 ? -15.375 -4.535 -9.711 1 98.44 102 GLY A CA 1
ATOM 773 C C . GLY A 1 102 ? -15.227 -5.152 -11.086 1 98.44 102 GLY A C 1
ATOM 774 O O . GLY A 1 102 ? -16.219 -5.375 -11.789 1 98.44 102 GLY A O 1
ATOM 775 N N . GLN A 1 103 ? -13.922 -5.289 -11.445 1 98.62 103 GLN A N 1
ATOM 776 C CA . GLN A 1 103 ? -13.586 -5.832 -12.758 1 98.62 103 GLN A CA 1
ATOM 777 C C . GLN A 1 103 ? -12.562 -6.961 -12.641 1 98.62 103 GLN A C 1
ATOM 779 O O . GLN A 1 103 ? -11.562 -6.828 -11.938 1 98.62 103 GLN A O 1
ATOM 784 N N . GLU A 1 104 ? -12.875 -8.031 -13.352 1 98.31 104 GLU A N 1
ATOM 785 C CA . GLU A 1 104 ? -11.945 -9.156 -13.375 1 98.31 104 GLU A CA 1
ATOM 786 C C . GLU A 1 104 ? -10.703 -8.828 -14.203 1 98.31 104 GLU A C 1
ATOM 788 O O . GLU A 1 104 ? -10.766 -8.016 -15.125 1 98.31 104 GLU A O 1
ATOM 793 N N . SER A 1 105 ? -9.648 -9.414 -13.828 1 97 105 SER A N 1
ATOM 794 C CA . SER A 1 105 ? -8.406 -9.43 -14.602 1 97 105 SER A CA 1
ATOM 795 C C . SER A 1 105 ? -7.805 -10.828 -14.648 1 97 105 SER A C 1
ATOM 797 O O . SER A 1 105 ? -8.516 -11.82 -14.5 1 97 105 SER A O 1
ATOM 799 N N . GLU A 1 106 ? -6.566 -10.898 -14.969 1 95.38 106 GLU A N 1
ATOM 800 C CA . GLU A 1 106 ? -5.918 -12.188 -15.18 1 95.38 106 GLU A CA 1
ATOM 801 C C . GLU A 1 106 ? -5.098 -12.602 -13.969 1 95.38 106 GLU A C 1
ATOM 803 O O . GLU A 1 106 ? -4.684 -11.758 -13.172 1 95.38 106 GLU A O 1
ATOM 808 N N . CYS A 1 107 ? -4.898 -13.945 -13.805 1 96.81 107 CYS A N 1
ATOM 809 C CA . CYS A 1 107 ? -3.957 -14.547 -12.867 1 96.81 107 CYS A CA 1
ATOM 810 C C . CYS A 1 107 ? -4.289 -14.156 -11.438 1 96.81 107 CYS A C 1
ATOM 812 O O . CYS A 1 107 ? -3.387 -13.945 -10.617 1 96.81 107 CYS A O 1
ATOM 814 N N . GLY A 1 108 ? -5.535 -13.961 -11.141 1 98.12 108 GLY A N 1
ATOM 815 C CA . GLY A 1 108 ? -5.965 -13.68 -9.781 1 98.12 108 GLY A CA 1
ATOM 816 C C . GLY A 1 108 ? -6.086 -12.195 -9.484 1 98.12 108 GLY A C 1
ATOM 817 O O . GLY A 1 108 ? -6.449 -11.805 -8.375 1 98.12 108 GLY A O 1
ATOM 818 N N . TRP A 1 109 ? -5.723 -11.359 -10.492 1 98.5 109 TRP A N 1
ATOM 819 C CA . TRP A 1 109 ? -5.863 -9.914 -10.336 1 98.5 109 TRP A CA 1
ATOM 820 C C . TRP A 1 109 ? -7.301 -9.477 -10.594 1 98.5 109 TRP A C 1
ATOM 822 O O . TRP A 1 109 ? -7.977 -10.031 -11.469 1 98.5 109 TRP A O 1
ATOM 832 N N . CYS A 1 110 ? -7.77 -8.523 -9.914 1 98.69 110 CYS A N 1
ATOM 833 C CA . CYS A 1 110 ? -9.023 -7.82 -10.18 1 98.69 110 CYS A CA 1
ATOM 834 C C . CYS A 1 110 ? -8.977 -6.398 -9.625 1 98.69 110 CYS A C 1
ATOM 836 O O . CYS A 1 110 ? -8.023 -6.023 -8.945 1 98.69 110 CYS A O 1
ATOM 838 N N . LYS A 1 111 ? -9.914 -5.594 -10.008 1 98.62 111 LYS A N 1
ATOM 839 C CA . LYS A 1 111 ? -10.047 -4.219 -9.531 1 98.62 111 LYS A CA 1
ATOM 840 C C . LYS A 1 111 ? -11.383 -4.008 -8.828 1 98.62 111 LYS A C 1
ATOM 842 O O . LYS A 1 111 ? -12.406 -4.535 -9.266 1 98.62 111 LYS A O 1
ATOM 847 N N . ASP A 1 112 ? -11.352 -3.268 -7.781 1 98.69 112 ASP A N 1
ATOM 848 C CA . ASP A 1 112 ? -12.641 -2.926 -7.184 1 98.69 112 ASP A CA 1
ATOM 849 C C . ASP A 1 112 ? -13.242 -1.695 -7.852 1 98.69 112 ASP A C 1
ATOM 851 O O . ASP A 1 112 ? -12.672 -1.153 -8.797 1 98.69 112 ASP A O 1
ATOM 855 N N . LYS A 1 113 ? -14.391 -1.321 -7.391 1 98 113 LYS A N 1
ATOM 856 C CA . LYS A 1 113 ? -15.148 -0.29 -8.094 1 98 113 LYS A CA 1
ATOM 857 C C . LYS A 1 113 ? -14.43 1.055 -8.031 1 98 113 LYS A C 1
ATOM 859 O O . LYS A 1 113 ? -14.68 1.934 -8.859 1 98 113 LYS A O 1
ATOM 864 N N . TRP A 1 114 ? -13.547 1.254 -7.102 1 98.19 114 TRP A N 1
ATOM 865 C CA . TRP A 1 114 ? -12.82 2.512 -6.957 1 98.19 114 TRP A CA 1
ATOM 866 C C . TRP A 1 114 ? -11.508 2.473 -7.73 1 98.19 114 TRP A C 1
ATOM 868 O O . TRP A 1 114 ? -10.742 3.438 -7.711 1 98.19 114 TRP A O 1
ATOM 878 N N . GLY A 1 115 ? -11.211 1.366 -8.336 1 98 115 GLY A N 1
ATOM 879 C CA . GLY A 1 115 ? -10.047 1.249 -9.195 1 98 115 GLY A CA 1
ATOM 880 C C . GLY A 1 115 ? -8.852 0.609 -8.508 1 98 115 GLY A C 1
ATOM 881 O O . GLY A 1 115 ? -7.816 0.38 -9.133 1 98 115 GLY A O 1
ATOM 882 N N . LEU A 1 116 ? -8.938 0.315 -7.254 1 98.69 116 LEU A N 1
ATOM 883 C CA . LEU A 1 116 ? -7.852 -0.314 -6.508 1 98.69 116 LEU A CA 1
ATOM 884 C C . LEU A 1 116 ? -7.648 -1.758 -6.953 1 98.69 116 LEU A C 1
ATOM 886 O O . LEU A 1 116 ? -8.617 -2.516 -7.074 1 98.69 116 LEU A O 1
ATOM 890 N N . SER A 1 117 ? -6.41 -2.137 -7.203 1 98.75 117 SER A N 1
ATOM 891 C CA . SER A 1 117 ? -6.094 -3.486 -7.66 1 98.75 117 SER A CA 1
ATOM 892 C C . SER A 1 117 ? -5.957 -4.449 -6.484 1 98.75 117 SER A C 1
ATOM 894 O O . SER A 1 117 ? -5.395 -4.094 -5.445 1 98.75 117 SER A O 1
ATOM 896 N N . TRP A 1 118 ? -6.387 -5.633 -6.691 1 98.88 118 TRP A N 1
ATOM 897 C CA . TRP A 1 118 ? -6.293 -6.742 -5.746 1 98.88 118 TRP A CA 1
ATOM 898 C C . TRP A 1 118 ? -5.738 -7.992 -6.422 1 98.88 118 TRP A C 1
ATOM 900 O O . TRP A 1 118 ? -5.973 -8.219 -7.609 1 98.88 118 TRP A O 1
ATOM 910 N N . GLN A 1 119 ? -4.957 -8.719 -5.734 1 98.81 119 GLN A N 1
ATOM 911 C CA . GLN A 1 119 ? -4.605 -10.086 -6.09 1 98.81 119 GLN A CA 1
ATOM 912 C C . GLN A 1 119 ? -5.168 -11.086 -5.078 1 98.81 119 GLN A C 1
ATOM 914 O O . GLN A 1 119 ? -4.727 -11.125 -3.928 1 98.81 119 GLN A O 1
ATOM 919 N N . ILE A 1 120 ? -6.16 -11.82 -5.453 1 98.88 120 ILE A N 1
ATOM 920 C CA . ILE A 1 120 ? -6.66 -12.891 -4.602 1 98.88 120 ILE A CA 1
ATOM 921 C C . ILE A 1 120 ? -5.875 -14.172 -4.879 1 98.88 120 ILE A C 1
ATOM 923 O O . ILE A 1 120 ? -6.109 -14.844 -5.887 1 98.88 120 ILE A O 1
ATOM 927 N N . THR A 1 121 ? -4.98 -14.523 -3.986 1 98.69 121 THR A N 1
ATOM 928 C CA . THR A 1 121 ? -3.912 -15.469 -4.289 1 98.69 121 THR A CA 1
ATOM 929 C C . THR A 1 121 ? -3.904 -16.609 -3.279 1 98.69 121 THR A C 1
ATOM 931 O O . THR A 1 121 ? -3.338 -16.484 -2.191 1 98.69 121 THR A O 1
ATOM 934 N N . PRO A 1 122 ? -4.422 -17.766 -3.652 1 98.62 122 PRO A N 1
ATOM 935 C CA . PRO A 1 122 ? -4.348 -18.906 -2.748 1 98.62 122 PRO A CA 1
ATOM 936 C C . PRO A 1 122 ? -2.912 -19.266 -2.363 1 98.62 122 PRO A C 1
ATOM 938 O O . PRO A 1 122 ? -2.01 -19.203 -3.201 1 98.62 122 PRO A O 1
ATOM 941 N N . ILE A 1 123 ? -2.756 -19.672 -1.119 1 98.25 123 ILE A N 1
ATOM 942 C CA . ILE A 1 123 ? -1.453 -20.078 -0.597 1 98.25 123 ILE A CA 1
ATOM 943 C C . ILE A 1 123 ? -0.891 -21.219 -1.435 1 98.25 123 ILE A C 1
ATOM 945 O O . ILE A 1 123 ? 0.309 -21.266 -1.718 1 98.25 123 ILE A O 1
ATOM 949 N N . VAL A 1 124 ? -1.739 -22.125 -1.922 1 97.5 124 VAL A N 1
ATOM 950 C CA . VAL A 1 124 ? -1.333 -23.25 -2.758 1 97.5 124 VAL A CA 1
ATOM 951 C C . VAL A 1 124 ? -0.653 -22.734 -4.023 1 97.5 124 VAL A C 1
ATOM 953 O O . VAL A 1 124 ? 0.321 -23.328 -4.496 1 97.5 124 VAL A O 1
ATOM 956 N N . LEU A 1 125 ? -1.125 -21.688 -4.598 1 97.88 125 LEU A N 1
ATOM 957 C CA . LEU A 1 125 ? -0.525 -21.109 -5.797 1 97.88 125 LEU A CA 1
ATOM 958 C C . LEU A 1 125 ? 0.86 -20.547 -5.496 1 97.88 125 LEU A C 1
ATOM 960 O O . LEU A 1 125 ? 1.812 -20.797 -6.242 1 97.88 125 LEU A O 1
ATOM 964 N N . ILE A 1 126 ? 0.962 -19.766 -4.402 1 96.81 126 ILE A N 1
ATOM 965 C CA . ILE A 1 126 ? 2.236 -19.172 -4 1 96.81 126 ILE A CA 1
ATOM 966 C C . ILE A 1 126 ? 3.289 -20.281 -3.869 1 96.81 126 ILE A C 1
ATOM 968 O O . ILE A 1 126 ? 4.375 -20.172 -4.441 1 96.81 126 ILE A O 1
ATOM 972 N N . ASN A 1 127 ? 2.908 -21.344 -3.174 1 96.12 127 ASN A N 1
ATOM 973 C CA . ASN A 1 127 ? 3.824 -22.453 -2.961 1 96.12 127 ASN A CA 1
ATOM 974 C C . ASN A 1 127 ? 4.156 -23.172 -4.27 1 96.12 127 ASN A C 1
ATOM 976 O O . ASN A 1 127 ? 5.289 -23.609 -4.469 1 96.12 127 ASN A O 1
ATOM 980 N N . ALA A 1 128 ? 3.199 -23.25 -5.098 1 96.69 128 ALA A N 1
ATOM 981 C CA . ALA A 1 128 ? 3.367 -23.984 -6.348 1 96.69 128 ALA A CA 1
ATOM 982 C C . ALA A 1 128 ? 4.332 -23.266 -7.285 1 96.69 128 ALA A C 1
ATOM 984 O O . ALA A 1 128 ? 5.234 -23.891 -7.855 1 96.69 128 ALA A O 1
ATOM 985 N N . ILE A 1 129 ? 4.223 -21.969 -7.438 1 95.69 129 ILE A N 1
ATOM 986 C CA . ILE A 1 129 ? 5.008 -21.25 -8.438 1 95.69 129 ILE A CA 1
ATOM 987 C C . ILE A 1 129 ? 6.418 -21 -7.906 1 95.69 129 ILE A C 1
ATOM 989 O O . ILE A 1 129 ? 7.309 -20.609 -8.656 1 95.69 129 ILE A O 1
ATOM 993 N N . THR A 1 130 ? 6.586 -21.219 -6.574 1 94.56 130 THR A N 1
ATOM 994 C CA . THR A 1 130 ? 7.914 -21.109 -5.973 1 94.56 130 THR A CA 1
ATOM 995 C C . THR A 1 130 ? 8.43 -22.5 -5.559 1 94.56 130 THR A C 1
ATOM 997 O O . THR A 1 130 ? 9.312 -22.609 -4.707 1 94.56 130 THR A O 1
ATOM 1000 N N . HIS A 1 131 ? 7.844 -23.516 -6.066 1 94.62 131 HIS A N 1
ATOM 1001 C CA . HIS A 1 131 ? 8.195 -24.906 -5.75 1 94.62 131 HIS A CA 1
ATOM 1002 C C . HIS A 1 131 ? 9.672 -25.172 -6.023 1 94.62 131 HIS A C 1
ATOM 1004 O O . HIS A 1 131 ? 10.219 -24.688 -7.023 1 94.62 131 HIS A O 1
ATOM 1010 N N . PRO A 1 132 ? 10.32 -25.969 -5.172 1 93.62 132 PRO A N 1
ATOM 1011 C CA . PRO A 1 132 ? 11.742 -26.266 -5.367 1 93.62 132 PRO A CA 1
ATOM 1012 C C . PRO A 1 132 ? 12.023 -27.047 -6.648 1 93.62 132 PRO A C 1
ATOM 1014 O O . PRO A 1 132 ? 13.125 -26.969 -7.195 1 93.62 132 PRO A O 1
ATOM 1017 N N . ASP A 1 133 ? 11.125 -27.828 -7.109 1 95.5 133 ASP A N 1
ATOM 1018 C CA . ASP A 1 133 ? 11.219 -28.484 -8.414 1 95.5 133 ASP A CA 1
ATOM 1019 C C . ASP A 1 133 ? 10.844 -27.516 -9.539 1 95.5 133 ASP A C 1
ATOM 1021 O O . ASP A 1 133 ? 9.664 -27.188 -9.703 1 95.5 133 ASP A O 1
ATOM 1025 N N . PRO A 1 134 ? 11.797 -27.109 -10.367 1 94 134 PRO A N 1
ATOM 1026 C CA . PRO A 1 134 ? 11.531 -26.094 -11.375 1 94 134 PRO A CA 1
ATOM 1027 C C . PRO A 1 134 ? 10.492 -26.531 -12.406 1 94 134 PRO A C 1
ATOM 1029 O O . PRO A 1 134 ? 9.742 -25.688 -12.922 1 94 134 PRO A O 1
ATOM 1032 N N . ALA A 1 135 ? 10.484 -27.828 -12.672 1 96.06 135 ALA A N 1
ATOM 1033 C CA . ALA A 1 135 ? 9.492 -28.312 -13.625 1 96.06 135 ALA A CA 1
ATOM 1034 C C . ALA A 1 135 ? 8.078 -28.172 -13.07 1 96.06 135 ALA A C 1
ATOM 1036 O O . ALA A 1 135 ? 7.16 -27.781 -13.789 1 96.06 135 ALA A O 1
ATOM 1037 N N . ALA A 1 136 ? 7.883 -28.547 -11.828 1 97.12 136 ALA A N 1
ATOM 1038 C CA . ALA A 1 136 ? 6.59 -28.406 -11.172 1 97.12 136 ALA A CA 1
ATOM 1039 C C . ALA A 1 136 ? 6.176 -26.938 -11.086 1 97.12 136 ALA A C 1
ATOM 1041 O O . ALA A 1 136 ? 5.023 -26.594 -11.344 1 97.12 136 ALA A O 1
ATOM 1042 N N . ALA A 1 137 ? 7.117 -26.094 -10.734 1 96.94 137 ALA A N 1
ATOM 1043 C CA . ALA A 1 137 ? 6.852 -24.656 -10.648 1 96.94 137 ALA A CA 1
ATOM 1044 C C . ALA A 1 137 ? 6.406 -24.109 -12 1 96.94 137 ALA A C 1
ATOM 1046 O O . ALA A 1 137 ? 5.469 -23.312 -12.078 1 96.94 137 ALA A O 1
ATOM 1047 N N . LYS A 1 138 ? 7.09 -24.531 -13.055 1 97 138 LYS A N 1
ATOM 1048 C CA . LYS A 1 138 ? 6.758 -24.062 -14.398 1 97 138 LYS A CA 1
ATOM 1049 C C . LYS A 1 138 ? 5.352 -24.5 -14.797 1 97 138 LYS A C 1
ATOM 1051 O O . LYS A 1 138 ? 4.609 -23.734 -15.406 1 97 138 LYS A O 1
ATOM 1056 N N . ARG A 1 139 ? 4.969 -25.75 -14.484 1 97.81 139 ARG A N 1
ATOM 1057 C CA . ARG A 1 139 ? 3.627 -26.234 -14.812 1 97.81 139 ARG A CA 1
ATOM 1058 C C . ARG A 1 139 ? 2.564 -25.406 -14.094 1 97.81 139 ARG A C 1
ATOM 1060 O O . ARG A 1 139 ? 1.553 -25.031 -14.688 1 97.81 139 ARG A O 1
ATOM 1067 N N . ALA A 1 140 ? 2.795 -25.141 -12.82 1 97.81 140 ALA A N 1
ATOM 1068 C CA . ALA A 1 140 ? 1.854 -24.344 -12.039 1 97.81 140 ALA A CA 1
ATOM 1069 C C . ALA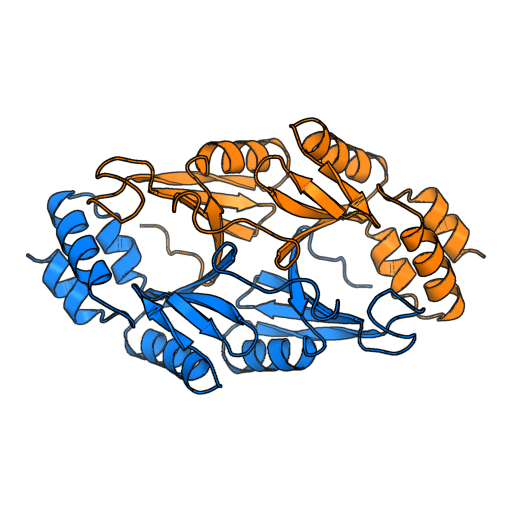 A 1 140 ? 1.745 -22.922 -12.586 1 97.81 140 ALA A C 1
ATOM 1071 O O . ALA A 1 140 ? 0.646 -22.375 -12.688 1 97.81 140 ALA A O 1
ATOM 1072 N N . PHE A 1 141 ? 2.9 -22.375 -12.883 1 97.19 141 PHE A N 1
ATOM 1073 C CA . PHE A 1 141 ? 2.949 -21.031 -13.453 1 97.19 141 PHE A CA 1
ATOM 1074 C C . PHE A 1 141 ? 2.174 -20.969 -14.766 1 97.19 141 PHE A C 1
ATOM 1076 O O . PHE A 1 141 ? 1.355 -20.062 -14.961 1 97.19 141 PHE A O 1
ATOM 1083 N N . ASP A 1 142 ? 2.387 -21.891 -15.625 1 96.56 142 ASP A N 1
ATOM 1084 C CA . ASP A 1 142 ? 1.691 -21.953 -16.906 1 96.56 142 ASP A CA 1
ATOM 1085 C C . ASP A 1 142 ? 0.183 -22.094 -16.703 1 96.56 142 ASP A C 1
ATOM 1087 O O . ASP A 1 142 ? -0.603 -21.484 -17.438 1 96.56 142 ASP A O 1
ATOM 1091 N N . ALA A 1 143 ? -0.211 -22.891 -15.766 1 97.44 143 ALA A N 1
ATOM 1092 C CA . ALA A 1 143 ? -1.63 -23.062 -15.461 1 97.44 143 ALA A CA 1
ATOM 1093 C C . ALA A 1 143 ? -2.254 -21.75 -15.008 1 97.44 143 ALA A C 1
ATOM 1095 O O . ALA A 1 143 ? -3.336 -21.375 -15.469 1 97.44 143 ALA A O 1
ATOM 1096 N N . MET A 1 144 ? -1.571 -21.109 -14.039 1 97.44 144 MET A N 1
ATOM 1097 C CA . MET A 1 144 ? -2.049 -19.828 -13.523 1 97.44 144 MET A CA 1
ATOM 1098 C C . MET A 1 144 ? -2.254 -18.828 -14.664 1 97.44 144 MET A C 1
ATOM 1100 O O . MET A 1 144 ? -3.238 -18.094 -14.672 1 97.44 144 MET A O 1
ATOM 1104 N N . MET A 1 145 ? -1.318 -18.766 -15.617 1 94.88 145 MET A N 1
ATOM 1105 C CA . MET A 1 145 ? -1.328 -17.781 -16.703 1 94.88 145 MET A CA 1
ATOM 1106 C C . MET A 1 145 ? -2.592 -17.922 -17.547 1 94.88 145 MET A C 1
ATOM 1108 O O . MET A 1 145 ? -2.961 -16.984 -18.266 1 94.88 145 MET A O 1
ATOM 1112 N N . GLN A 1 146 ? -3.297 -19 -17.422 1 95.56 146 GLN A N 1
ATOM 1113 C CA . GLN A 1 146 ? -4.492 -19.25 -18.219 1 95.56 146 GLN A CA 1
ATOM 1114 C C . GLN A 1 146 ? -5.758 -18.938 -17.422 1 95.56 146 GLN A C 1
ATOM 1116 O O . GLN A 1 146 ? -6.871 -19.203 -17.906 1 95.56 146 GLN A O 1
ATOM 1121 N N . MET A 1 147 ? -5.598 -18.359 -16.328 1 97.44 147 MET A N 1
ATOM 1122 C CA . MET A 1 147 ? -6.742 -18.203 -15.438 1 97.44 147 MET A CA 1
ATOM 1123 C C . MET A 1 147 ? -7.055 -16.719 -15.211 1 97.44 147 MET A C 1
ATOM 1125 O O . MET A 1 147 ? -6.176 -15.867 -15.352 1 97.44 147 MET A O 1
ATOM 1129 N N . ARG A 1 148 ? -8.289 -16.406 -14.914 1 97.19 148 ARG A N 1
ATOM 1130 C CA . ARG A 1 148 ? -8.695 -15.172 -14.242 1 97.19 148 ARG A CA 1
ATOM 1131 C C . ARG A 1 148 ? -8.742 -15.359 -12.734 1 97.19 148 ARG A C 1
ATOM 1133 O O . ARG A 1 148 ? -7.711 -15.289 -12.055 1 97.19 148 ARG A O 1
ATOM 1140 N N . LYS A 1 149 ? -9.93 -15.891 -12.188 1 98.56 149 LYS A N 1
ATOM 1141 C CA . LYS A 1 149 ? -9.961 -16.359 -10.805 1 98.56 149 LYS A CA 1
ATOM 1142 C C . LYS A 1 149 ? -9.188 -17.656 -10.648 1 98.56 149 LYS A C 1
ATOM 1144 O O . LYS A 1 149 ? -9.305 -18.562 -11.484 1 98.56 149 LYS A O 1
ATOM 1149 N N . ILE A 1 150 ? -8.469 -17.766 -9.648 1 98.75 150 ILE A N 1
ATOM 1150 C CA . ILE A 1 150 ? -7.613 -18.938 -9.469 1 98.75 150 ILE A CA 1
ATOM 1151 C C . ILE A 1 150 ? -8.469 -20.141 -9.094 1 98.75 150 ILE A C 1
ATOM 1153 O O . ILE A 1 150 ? -9.32 -20.062 -8.211 1 98.75 150 ILE A O 1
ATOM 1157 N N . ASP A 1 151 ? -8.273 -21.156 -9.828 1 98.81 151 ASP A N 1
ATOM 1158 C CA . ASP A 1 151 ? -8.828 -22.469 -9.516 1 98.81 151 ASP A CA 1
ATOM 1159 C C . ASP A 1 151 ? -7.789 -23.375 -8.859 1 98.81 151 ASP A C 1
ATOM 1161 O O . ASP A 1 151 ? -6.855 -23.844 -9.516 1 98.81 151 ASP A O 1
ATOM 1165 N N . ILE A 1 152 ? -7.957 -23.656 -7.59 1 98.62 152 ILE A N 1
ATOM 1166 C CA . ILE A 1 152 ? -6.945 -24.328 -6.789 1 98.62 152 ILE A CA 1
ATOM 1167 C C . ILE A 1 152 ? -6.766 -25.766 -7.293 1 98.62 152 ILE A C 1
ATOM 1169 O O . ILE A 1 152 ? -5.641 -26.266 -7.375 1 98.62 152 ILE A O 1
ATOM 1173 N N . ALA A 1 153 ? -7.879 -26.406 -7.617 1 98.62 153 ALA A N 1
ATOM 1174 C CA . ALA A 1 153 ? -7.793 -27.781 -8.102 1 98.62 153 ALA A CA 1
ATOM 1175 C C . ALA A 1 153 ? -6.926 -27.859 -9.359 1 98.62 153 ALA A C 1
ATOM 1177 O O . ALA A 1 153 ? -6.145 -28.797 -9.516 1 98.62 153 ALA A O 1
ATOM 1178 N N . THR A 1 154 ? -7.023 -26.922 -10.25 1 98.56 154 THR A N 1
ATOM 1179 C CA . THR A 1 154 ? -6.223 -26.875 -11.469 1 98.56 154 THR A CA 1
ATOM 1180 C C . THR A 1 154 ? -4.746 -26.688 -11.141 1 98.56 154 THR A C 1
ATOM 1182 O O . THR A 1 154 ? -3.875 -27.297 -11.758 1 98.56 154 THR A O 1
ATOM 1185 N N . ILE A 1 155 ? -4.418 -25.828 -10.125 1 98.44 155 ILE A N 1
ATOM 1186 C CA . ILE A 1 155 ? -3.043 -25.609 -9.703 1 98.44 155 ILE A CA 1
ATOM 1187 C C . ILE A 1 155 ? -2.461 -26.891 -9.117 1 98.44 155 ILE A C 1
ATOM 1189 O O . ILE A 1 155 ? -1.335 -27.266 -9.438 1 98.44 155 ILE A O 1
ATOM 1193 N N . GLU A 1 156 ? -3.273 -27.562 -8.273 1 98.12 156 GLU A N 1
ATOM 1194 C CA . GLU A 1 156 ? -2.82 -28.812 -7.652 1 98.12 156 GLU A CA 1
ATOM 1195 C C . GLU A 1 156 ? -2.562 -29.891 -8.703 1 98.12 156 GLU A C 1
ATOM 1197 O O . GLU A 1 156 ? -1.592 -30.641 -8.602 1 98.12 156 GLU A O 1
ATOM 1202 N N . ALA A 1 157 ? -3.441 -29.953 -9.68 1 98.12 157 ALA A N 1
ATOM 1203 C CA . ALA A 1 157 ? -3.254 -30.922 -10.766 1 98.12 157 ALA A CA 1
ATOM 1204 C C . ALA A 1 157 ? -1.973 -30.625 -11.539 1 98.12 157 ALA A C 1
ATOM 1206 O O . ALA A 1 157 ? -1.222 -31.547 -11.883 1 98.12 157 ALA A O 1
ATOM 1207 N N . ALA A 1 158 ? -1.701 -29.344 -11.82 1 97.38 158 ALA A N 1
ATOM 1208 C CA . ALA A 1 158 ? -0.491 -28.938 -12.531 1 97.38 158 ALA A CA 1
ATOM 1209 C C . ALA A 1 158 ? 0.759 -29.312 -11.742 1 97.38 158 ALA A C 1
ATOM 1211 O O . ALA A 1 158 ? 1.764 -29.734 -12.32 1 97.38 158 ALA A O 1
ATOM 1212 N N . LEU A 1 159 ? 0.717 -29.172 -10.406 1 95.38 159 LEU A N 1
ATOM 1213 C CA . LEU A 1 159 ? 1.839 -29.484 -9.531 1 95.38 159 LEU A CA 1
ATOM 1214 C C . LEU A 1 159 ? 2.168 -30.984 -9.586 1 95.38 159 LEU A C 1
ATOM 1216 O O . LEU A 1 159 ? 3.338 -31.359 -9.523 1 95.38 159 LEU A O 1
ATOM 1220 N N . ARG A 1 160 ? 1.122 -31.719 -9.75 1 93.38 160 ARG A N 1
ATOM 1221 C CA . ARG A 1 160 ? 1.293 -33.188 -9.766 1 93.38 160 ARG A CA 1
ATOM 1222 C C . ARG A 1 160 ? 1.788 -33.656 -11.133 1 93.38 160 ARG A C 1
ATOM 1224 O O . ARG A 1 160 ? 2.371 -34.719 -11.242 1 93.38 160 ARG A O 1
ATOM 1231 N N . GLY A 1 161 ? 1.62 -32.875 -12.148 1 89.62 161 GLY A N 1
ATOM 1232 C CA . GLY A 1 161 ? 2.082 -33.25 -13.484 1 89.62 161 GLY A CA 1
ATOM 1233 C C . GLY A 1 161 ? 1.04 -34 -14.289 1 89.62 161 GLY A C 1
ATOM 1234 O O . GLY A 1 161 ? 1.3 -34.406 -15.43 1 89.62 161 GLY A O 1
ATOM 1235 N N . MET B 1 1 ? 7.422 -24.062 4.555 1 53.78 1 MET B N 1
ATOM 1236 C CA . MET B 1 1 ? 7.324 -22.812 3.822 1 53.78 1 MET B CA 1
ATOM 1237 C C . MET B 1 1 ? 6.59 -21.766 4.645 1 53.78 1 MET B C 1
ATOM 1239 O O . MET B 1 1 ? 5.66 -22.078 5.391 1 53.78 1 MET B O 1
ATOM 1243 N N . THR B 1 2 ? 7.145 -20.609 5.031 1 66.88 2 THR B N 1
ATOM 1244 C CA . THR B 1 2 ? 6.559 -19.625 5.938 1 66.88 2 THR B CA 1
ATOM 1245 C C . THR B 1 2 ? 5.191 -19.172 5.434 1 66.88 2 THR B C 1
ATOM 1247 O O . THR B 1 2 ? 4.988 -19.016 4.227 1 66.88 2 THR B O 1
ATOM 1250 N N . ILE B 1 3 ? 4.215 -19.281 6.277 1 85.94 3 ILE B N 1
ATOM 1251 C CA . ILE B 1 3 ? 2.848 -18.844 6.016 1 85.94 3 ILE B CA 1
ATOM 1252 C C . ILE B 1 3 ? 2.85 -17.391 5.574 1 85.94 3 ILE B C 1
ATOM 1254 O O . ILE B 1 3 ? 3.303 -16.516 6.312 1 85.94 3 ILE B O 1
ATOM 1258 N N . PRO B 1 4 ? 2.463 -17.25 4.344 1 94 4 PRO B N 1
ATOM 1259 C CA . PRO B 1 4 ? 2.434 -15.859 3.885 1 94 4 PRO B CA 1
ATOM 1260 C C . PRO B 1 4 ? 1.528 -14.977 4.738 1 94 4 PRO B C 1
ATOM 1262 O O . PRO B 1 4 ? 0.587 -15.477 5.363 1 94 4 PRO B O 1
ATOM 1265 N N . ALA B 1 5 ? 1.903 -13.727 4.82 1 96.62 5 ALA B N 1
ATOM 1266 C CA . ALA B 1 5 ? 0.997 -12.773 5.453 1 96.62 5 ALA B CA 1
ATOM 1267 C C . ALA B 1 5 ? -0.371 -12.781 4.777 1 96.62 5 ALA B C 1
ATOM 1269 O O . ALA B 1 5 ? -0.47 -12.977 3.564 1 96.62 5 ALA B O 1
ATOM 1270 N N . LYS B 1 6 ? -1.401 -12.602 5.555 1 98.38 6 LYS B N 1
ATOM 1271 C CA . LYS B 1 6 ? -2.752 -12.562 5.004 1 98.38 6 LYS B CA 1
ATOM 1272 C C . LYS B 1 6 ? -2.877 -11.484 3.926 1 98.38 6 LYS B C 1
ATOM 1274 O O . LYS B 1 6 ? -3.566 -11.68 2.922 1 98.38 6 LYS B O 1
ATOM 1279 N N . ASN B 1 7 ? -2.291 -10.375 4.184 1 98.75 7 ASN B N 1
ATOM 1280 C CA . ASN B 1 7 ? -2.26 -9.234 3.266 1 98.75 7 ASN B CA 1
ATOM 1281 C C . ASN B 1 7 ? -0.833 -8.75 3.029 1 98.75 7 ASN B C 1
ATOM 1283 O O . ASN B 1 7 ? -0.075 -8.547 3.98 1 98.75 7 ASN B O 1
ATOM 1287 N N . THR B 1 8 ? -0.481 -8.617 1.754 1 98.81 8 THR B N 1
ATOM 1288 C CA . THR B 1 8 ? 0.825 -8.117 1.332 1 98.81 8 THR B CA 1
ATOM 1289 C C . THR B 1 8 ? 0.672 -6.965 0.347 1 98.81 8 THR B C 1
ATOM 1291 O O . THR B 1 8 ? -0.155 -7.027 -0.565 1 98.81 8 THR B O 1
ATOM 1294 N N . VAL B 1 9 ? 1.401 -5.93 0.571 1 98.88 9 VAL B N 1
ATOM 1295 C CA . VAL B 1 9 ? 1.449 -4.82 -0.374 1 98.88 9 VAL B CA 1
ATOM 1296 C C . VAL B 1 9 ? 2.33 -5.191 -1.565 1 98.88 9 VAL B C 1
ATOM 1298 O O . VAL B 1 9 ? 3.521 -5.461 -1.404 1 98.88 9 VAL B O 1
ATOM 1301 N N . CYS B 1 10 ? 1.74 -5.23 -2.695 1 98.88 10 CYS B N 1
ATOM 1302 C CA . CYS B 1 10 ? 2.498 -5.531 -3.904 1 98.88 10 CYS B CA 1
ATOM 1303 C C . CYS B 1 10 ? 2.832 -4.258 -4.672 1 98.88 10 CYS B C 1
ATOM 1305 O O . CYS B 1 10 ? 1.94 -3.465 -4.984 1 98.88 10 CYS B O 1
ATOM 1307 N N . LEU B 1 11 ? 4.055 -4.074 -4.953 1 98.88 11 LEU B N 1
ATOM 1308 C CA . LEU B 1 11 ? 4.559 -2.914 -5.684 1 98.88 11 LEU B CA 1
ATOM 1309 C C . LEU B 1 11 ? 5.191 -3.336 -7.004 1 98.88 11 LEU B C 1
ATOM 1311 O O . LEU B 1 11 ? 5.992 -4.277 -7.043 1 98.88 11 LEU B O 1
ATOM 1315 N N . TRP B 1 12 ? 4.805 -2.619 -8.047 1 98.62 12 TRP B N 1
ATOM 1316 C CA . TRP B 1 12 ? 5.227 -2.922 -9.406 1 98.62 12 TRP B CA 1
ATOM 1317 C C . TRP B 1 12 ? 6.512 -2.18 -9.758 1 98.62 12 TRP B C 1
ATOM 1319 O O . TRP B 1 12 ? 6.637 -0.98 -9.5 1 98.62 12 TRP B O 1
ATOM 1329 N N . TYR B 1 13 ? 7.48 -2.887 -10.32 1 98.31 13 TYR B N 1
ATOM 1330 C CA . TYR B 1 13 ? 8.727 -2.289 -10.789 1 98.31 13 TYR B CA 1
ATOM 1331 C C . TYR B 1 13 ? 9.016 -2.693 -12.234 1 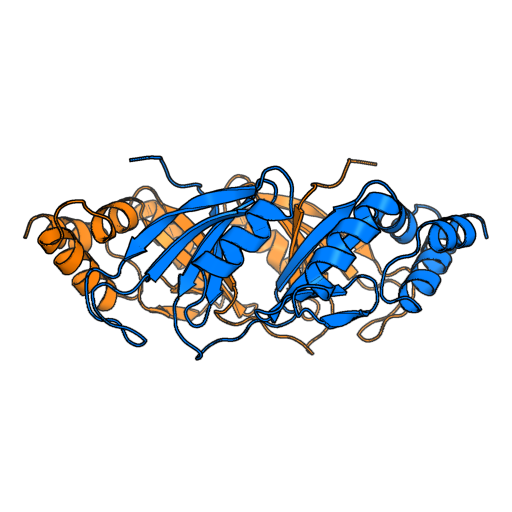98.31 13 TYR B C 1
ATOM 1333 O O . TYR B 1 13 ? 8.484 -3.695 -12.719 1 98.31 13 TYR B O 1
ATOM 1341 N N . ASP B 1 14 ? 9.852 -1.9 -12.898 1 96.12 14 ASP B N 1
ATOM 1342 C CA . ASP B 1 14 ? 10.328 -2.268 -14.234 1 96.12 14 ASP B CA 1
ATOM 1343 C C . ASP B 1 14 ? 11.195 -3.521 -14.18 1 96.12 14 ASP B C 1
ATOM 1345 O O . ASP B 1 14 ? 10.883 -4.527 -14.82 1 96.12 14 ASP B O 1
ATOM 1349 N N . ASP B 1 15 ? 12.234 -3.537 -13.477 1 95.5 15 ASP B N 1
ATOM 1350 C CA . ASP B 1 15 ? 13.141 -4.664 -13.297 1 95.5 15 ASP B CA 1
ATOM 1351 C C . ASP B 1 15 ? 14.047 -4.465 -12.086 1 95.5 15 ASP B C 1
ATOM 1353 O O . ASP B 1 15 ? 15.047 -5.164 -11.922 1 95.5 15 ASP B O 1
ATOM 1357 N N . CYS B 1 16 ? 13.695 -3.543 -11.195 1 96.81 16 CYS B N 1
ATOM 1358 C CA . CYS B 1 16 ? 14.602 -3.105 -10.141 1 96.81 16 CYS B CA 1
ATOM 1359 C C . CYS B 1 16 ? 14.008 -3.363 -8.766 1 96.81 16 CYS B C 1
ATOM 1361 O O . CYS B 1 16 ? 14.305 -2.641 -7.809 1 96.81 16 CYS B O 1
ATOM 1363 N N . ALA B 1 17 ? 13.164 -4.332 -8.57 1 98.25 17 ALA B N 1
ATOM 1364 C CA . ALA B 1 17 ? 12.492 -4.602 -7.301 1 98.25 17 ALA B CA 1
ATOM 1365 C C . ALA B 1 17 ? 13.5 -4.859 -6.191 1 98.25 17 ALA B C 1
ATOM 1367 O O . ALA B 1 17 ? 13.328 -4.387 -5.062 1 98.25 17 ALA B O 1
ATOM 1368 N N . GLU B 1 18 ? 14.492 -5.586 -6.504 1 98.38 18 GLU B N 1
ATOM 1369 C CA . GLU B 1 18 ? 15.477 -5.934 -5.484 1 98.38 18 GLU B CA 1
ATOM 1370 C C . GLU B 1 18 ? 16.25 -4.703 -5.027 1 98.38 18 GLU B C 1
ATOM 1372 O O . GLU B 1 18 ? 16.5 -4.527 -3.83 1 98.38 18 GLU B O 1
ATOM 1377 N N . ASP B 1 19 ? 16.703 -3.859 -5.961 1 98.5 19 ASP B N 1
ATOM 1378 C CA . ASP B 1 19 ? 17.406 -2.629 -5.617 1 98.5 19 ASP B CA 1
ATOM 1379 C C . ASP B 1 19 ? 16.562 -1.738 -4.719 1 98.5 19 ASP B C 1
ATOM 1381 O O . ASP B 1 19 ? 17.047 -1.192 -3.729 1 98.5 19 ASP B O 1
ATOM 1385 N N . ALA B 1 20 ? 15.344 -1.608 -5.09 1 98.69 20 ALA B N 1
ATOM 1386 C CA . ALA B 1 20 ? 14.43 -0.797 -4.285 1 98.69 20 ALA B CA 1
ATOM 1387 C C . ALA B 1 20 ? 14.281 -1.372 -2.879 1 98.69 20 ALA B C 1
ATOM 1389 O O . ALA B 1 20 ? 14.391 -0.644 -1.89 1 98.69 20 ALA B O 1
ATOM 1390 N N . ALA B 1 21 ? 14.047 -2.684 -2.791 1 98.81 21 ALA B N 1
ATOM 1391 C CA . ALA B 1 21 ? 13.891 -3.361 -1.507 1 98.81 21 ALA B CA 1
ATOM 1392 C C . ALA B 1 21 ? 15.109 -3.143 -0.617 1 98.81 21 ALA B C 1
ATOM 1394 O O . ALA B 1 21 ? 14.977 -2.9 0.585 1 98.81 21 ALA B O 1
ATOM 1395 N N . ARG B 1 22 ? 16.234 -3.215 -1.19 1 98.75 22 ARG B N 1
ATOM 1396 C CA . ARG B 1 22 ? 17.469 -3.027 -0.434 1 98.75 22 ARG B CA 1
ATOM 1397 C C . ARG B 1 22 ? 17.578 -1.598 0.082 1 98.75 22 ARG B C 1
ATOM 1399 O O . ARG B 1 22 ? 17.984 -1.374 1.224 1 98.75 22 ARG B O 1
ATOM 1406 N N . PHE B 1 23 ? 17.25 -0.666 -0.799 1 98.88 23 PHE B N 1
ATOM 1407 C CA . PHE B 1 23 ? 17.25 0.723 -0.355 1 98.88 23 PHE B CA 1
ATOM 1408 C C . PHE B 1 23 ? 16.328 0.912 0.838 1 98.88 23 PHE B C 1
ATOM 1410 O O . PHE B 1 23 ? 16.688 1.564 1.818 1 98.88 23 PHE B O 1
ATOM 1417 N N . TYR B 1 24 ? 15.047 0.365 0.772 1 98.88 24 TYR B N 1
ATOM 1418 C CA . TYR B 1 24 ? 14.094 0.503 1.868 1 98.88 24 TYR B CA 1
ATOM 1419 C C . TYR B 1 24 ? 14.633 -0.141 3.141 1 98.88 24 TYR B C 1
ATOM 1421 O O . TYR B 1 24 ? 14.547 0.443 4.223 1 98.88 24 TYR B O 1
ATOM 1429 N N . ALA B 1 25 ? 15.234 -1.328 3.021 1 98.75 25 ALA B N 1
ATOM 1430 C CA . ALA B 1 25 ? 15.773 -2.068 4.16 1 98.75 25 ALA B CA 1
ATOM 1431 C C . ALA B 1 25 ? 16.906 -1.299 4.828 1 98.75 25 ALA B C 1
ATOM 1433 O O . ALA B 1 25 ? 17.031 -1.311 6.055 1 98.75 25 ALA B O 1
ATOM 1434 N N . ASP B 1 26 ? 17.688 -0.626 4.043 1 98.56 26 ASP B N 1
ATOM 1435 C CA . ASP B 1 26 ? 18.844 0.112 4.559 1 98.56 26 ASP B CA 1
ATOM 1436 C C . ASP B 1 26 ? 18.406 1.438 5.18 1 98.56 26 ASP B C 1
ATOM 1438 O O . ASP B 1 26 ? 19.125 2.012 5.996 1 98.56 26 ASP B O 1
ATOM 1442 N N . THR B 1 27 ? 17.297 1.901 4.809 1 98.69 27 THR B N 1
ATOM 1443 C CA . THR B 1 27 ? 16.906 3.27 5.137 1 98.69 27 THR B CA 1
ATOM 1444 C C . THR B 1 27 ? 15.984 3.293 6.348 1 98.69 27 THR B C 1
ATOM 1446 O O . THR B 1 27 ? 16.141 4.133 7.234 1 98.69 27 THR B O 1
ATOM 1449 N N . PHE B 1 28 ? 15.047 2.367 6.371 1 98.75 28 PHE B N 1
ATOM 1450 C CA . PHE B 1 28 ? 13.961 2.465 7.336 1 98.75 28 PHE B CA 1
ATOM 1451 C C . PHE B 1 28 ? 14.078 1.372 8.391 1 98.75 28 PHE B C 1
ATOM 1453 O O . PHE B 1 28 ? 14.523 0.261 8.102 1 98.75 28 PHE B O 1
ATOM 1460 N N . PRO B 1 29 ? 13.664 1.668 9.594 1 98.5 29 PRO B N 1
ATOM 1461 C CA . PRO B 1 29 ? 13.672 0.636 10.633 1 98.5 29 PRO B CA 1
ATOM 1462 C C . PRO B 1 29 ? 12.68 -0.491 10.352 1 98.5 29 PRO B C 1
ATOM 1464 O O . PRO B 1 29 ? 11.742 -0.313 9.578 1 98.5 29 PRO B O 1
ATOM 1467 N N . ASP B 1 30 ? 12.93 -1.685 11.031 1 98.5 30 ASP B N 1
ATOM 1468 C CA . ASP B 1 30 ? 12.023 -2.822 10.906 1 98.5 30 ASP B CA 1
ATOM 1469 C C . ASP B 1 30 ? 11.719 -3.129 9.438 1 98.5 30 ASP B C 1
ATOM 1471 O O . ASP B 1 30 ? 10.57 -3.369 9.078 1 98.5 30 ASP B O 1
ATOM 1475 N N . SER B 1 31 ? 12.664 -2.953 8.594 1 98.81 31 SER B N 1
ATOM 1476 C CA . SER B 1 31 ? 12.617 -3.244 7.164 1 98.81 31 SER B CA 1
ATOM 1477 C C . SER B 1 31 ? 13.703 -4.234 6.77 1 98.81 31 SER B C 1
ATOM 1479 O O . SER B 1 31 ? 14.828 -4.168 7.273 1 98.81 31 SER B O 1
ATOM 1481 N N . PHE B 1 32 ? 13.391 -5.18 5.957 1 98.81 32 PHE B N 1
ATOM 1482 C CA . PHE B 1 32 ? 14.367 -6.176 5.531 1 98.81 32 PHE B CA 1
ATOM 1483 C C . PHE B 1 32 ? 13.961 -6.793 4.199 1 98.81 32 PHE B C 1
ATOM 1485 O O . PHE B 1 32 ? 12.789 -6.766 3.824 1 98.81 32 PHE B O 1
ATOM 1492 N N . VAL B 1 33 ? 14.961 -7.328 3.486 1 98.69 33 VAL B N 1
ATOM 1493 C CA . VAL B 1 33 ? 14.742 -8.055 2.24 1 98.69 33 VAL B CA 1
ATOM 1494 C C . VAL B 1 33 ? 14.547 -9.539 2.535 1 98.69 33 VAL B C 1
ATOM 1496 O O . VAL B 1 33 ? 15.266 -10.117 3.363 1 98.69 33 VAL B O 1
ATOM 1499 N N . GLY B 1 34 ? 13.578 -10.125 1.92 1 98.12 34 GLY B N 1
ATOM 1500 C CA . GLY B 1 34 ? 13.328 -11.555 2.035 1 98.12 34 GLY B CA 1
ATOM 1501 C C . GLY B 1 34 ? 13.695 -12.328 0.784 1 98.12 34 GLY B C 1
ATOM 1502 O O . GLY B 1 34 ? 14.727 -12.062 0.162 1 98.12 34 GLY B O 1
ATOM 1503 N N . ALA B 1 35 ? 12.859 -13.25 0.436 1 97 35 ALA B N 1
ATOM 1504 C CA . ALA B 1 35 ? 13.156 -14.164 -0.664 1 97 35 ALA B CA 1
ATOM 1505 C C . ALA B 1 35 ? 13.102 -13.445 -2.008 1 97 35 ALA B C 1
ATOM 1507 O O . ALA B 1 35 ? 12.266 -12.562 -2.215 1 97 35 ALA B O 1
ATOM 1508 N N . VAL B 1 36 ? 13.984 -13.836 -2.881 1 97.12 36 VAL B N 1
ATOM 1509 C CA . VAL B 1 36 ? 13.977 -13.438 -4.285 1 97.12 36 VAL B CA 1
ATOM 1510 C C . VAL B 1 36 ? 13.547 -14.609 -5.16 1 97.12 36 VAL B C 1
ATOM 1512 O O . VAL B 1 36 ? 14.156 -15.68 -5.121 1 97.12 36 VAL B O 1
ATOM 1515 N N . HIS 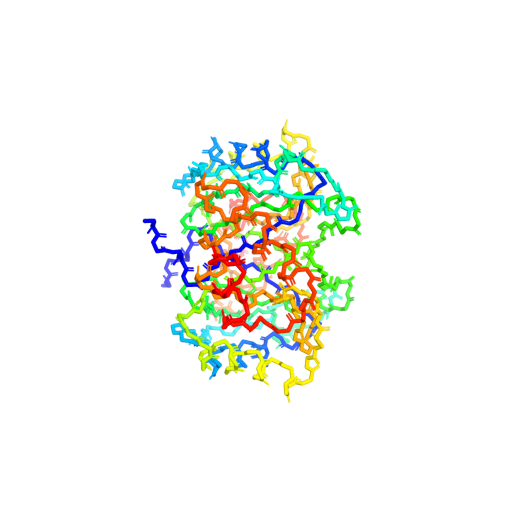B 1 37 ? 12.508 -14.391 -5.914 1 96.5 37 HIS B N 1
ATOM 1516 C CA . HIS B 1 37 ? 11.984 -15.461 -6.75 1 96.5 37 HIS B CA 1
ATOM 1517 C C . HIS B 1 37 ? 12.195 -15.164 -8.227 1 96.5 37 HIS B C 1
ATOM 1519 O O . HIS B 1 37 ? 11.883 -14.062 -8.695 1 96.5 37 HIS B O 1
ATOM 1525 N N . ARG B 1 38 ? 12.695 -16.156 -8.891 1 95.75 38 ARG B N 1
ATOM 1526 C CA . ARG B 1 38 ? 12.906 -16.047 -10.328 1 95.75 38 ARG B CA 1
ATOM 1527 C C . ARG B 1 38 ? 11.758 -16.688 -11.102 1 95.75 38 ARG B C 1
ATOM 1529 O O . ARG B 1 38 ? 11.109 -17.609 -10.609 1 95.75 38 ARG B O 1
ATOM 1536 N N . ALA B 1 39 ? 11.523 -16.188 -12.289 1 95.12 39 ALA B N 1
ATOM 1537 C CA . ALA B 1 39 ? 10.406 -16.672 -13.102 1 95.12 39 ALA B CA 1
ATOM 1538 C C . ALA B 1 39 ? 10.648 -18.109 -13.547 1 95.12 39 ALA B C 1
ATOM 1540 O O . ALA B 1 39 ? 11.672 -18.422 -14.164 1 95.12 39 ALA B O 1
ATOM 1541 N N . PRO B 1 40 ? 9.656 -18.922 -13.234 1 94.25 40 PRO B N 1
ATOM 1542 C CA . PRO B 1 40 ? 9.812 -20.328 -13.648 1 94.25 40 PRO B CA 1
ATOM 1543 C C . PRO B 1 40 ? 9.531 -20.531 -15.133 1 94.25 40 PRO B C 1
ATOM 1545 O O . PRO B 1 40 ? 9.828 -21.594 -15.68 1 94.25 40 P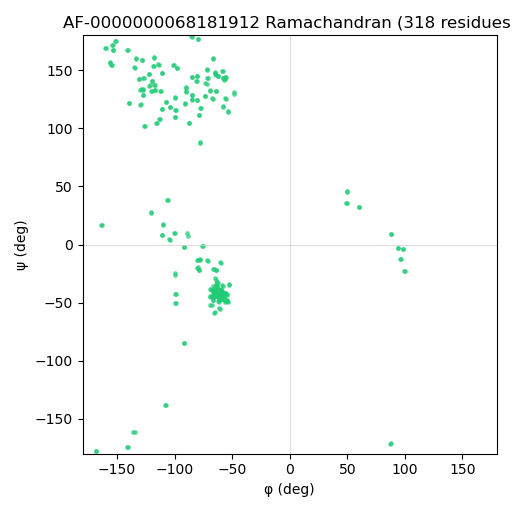RO B O 1
ATOM 1548 N N . GLY B 1 41 ? 8.969 -19.609 -15.75 1 91.75 41 GLY B N 1
ATOM 1549 C CA . GLY B 1 41 ? 8.656 -19.594 -17.172 1 91.75 41 GLY B CA 1
ATOM 1550 C C . GLY B 1 41 ? 8.586 -18.188 -17.75 1 91.75 41 GLY B C 1
ATOM 1551 O O . GLY B 1 41 ? 8.664 -17.203 -17.016 1 91.75 41 GLY B O 1
ATOM 1552 N N . ASP B 1 42 ? 8.477 -18.188 -19 1 91.44 42 ASP B N 1
ATOM 1553 C CA . ASP B 1 42 ? 8.375 -16.891 -19.656 1 91.44 42 ASP B CA 1
ATOM 1554 C C . ASP B 1 42 ? 7.094 -16.172 -19.25 1 91.44 42 ASP B C 1
ATOM 1556 O O . ASP B 1 42 ? 6.09 -16.812 -18.938 1 91.44 42 ASP B O 1
ATOM 1560 N N . PHE B 1 43 ? 7.164 -14.961 -19.188 1 88.31 43 PHE B N 1
ATOM 1561 C CA . PHE B 1 43 ? 6.008 -14.109 -18.922 1 88.31 43 PHE B CA 1
ATOM 1562 C C . PHE B 1 43 ? 6.066 -12.844 -19.766 1 88.31 43 PHE B C 1
ATOM 1564 O O . PHE B 1 43 ? 7.07 -12.57 -20.422 1 88.31 43 PHE B O 1
ATOM 1571 N N . PRO B 1 44 ? 5.066 -12.078 -19.875 1 85.38 44 PRO B N 1
ATOM 1572 C CA . PRO B 1 44 ? 4.965 -10.992 -20.844 1 85.38 44 PRO B CA 1
ATOM 1573 C C . PRO B 1 44 ? 6.152 -10.039 -20.797 1 85.38 44 PRO B C 1
ATOM 1575 O O . PRO B 1 44 ? 6.609 -9.555 -21.828 1 85.38 44 PRO B O 1
ATOM 1578 N N . SER B 1 45 ? 6.719 -9.781 -19.688 1 87.5 45 SER B N 1
ATOM 1579 C CA . SER B 1 45 ? 7.738 -8.75 -19.562 1 87.5 45 SER B CA 1
ATOM 1580 C C . SER B 1 45 ? 9.109 -9.352 -19.297 1 87.5 45 SER B C 1
ATOM 1582 O O . SER B 1 45 ? 10.047 -8.648 -18.906 1 87.5 45 SER B O 1
ATOM 1584 N N . GLY B 1 46 ? 9.164 -10.641 -19.391 1 89.81 46 GLY B N 1
ATOM 1585 C CA . GLY B 1 46 ? 10.453 -11.25 -19.078 1 89.81 46 GLY B CA 1
ATOM 1586 C C . GLY B 1 46 ? 10.531 -12.711 -19.469 1 89.81 46 GLY B C 1
ATOM 1587 O O . GLY B 1 46 ? 9.625 -13.242 -20.109 1 89.81 46 GLY B O 1
ATOM 1588 N N . LYS B 1 47 ? 11.758 -13.258 -19.109 1 93.44 47 LYS B N 1
ATOM 1589 C CA . LYS B 1 47 ? 12.062 -14.641 -19.469 1 93.44 47 LYS B CA 1
ATOM 1590 C C . LYS B 1 47 ? 12.281 -15.5 -18.234 1 93.44 47 LYS B C 1
ATOM 1592 O O . LYS B 1 47 ? 12.547 -14.969 -17.141 1 93.44 47 LYS B O 1
ATOM 1597 N N . GLN B 1 48 ? 12.148 -16.766 -18.531 1 93.31 48 GLN B N 1
ATOM 1598 C CA . GLN B 1 48 ? 12.484 -17.719 -17.469 1 93.31 48 GLN B CA 1
ATOM 1599 C C . GLN B 1 48 ? 13.836 -17.375 -16.844 1 93.31 48 GLN B C 1
ATOM 1601 O O . GLN B 1 48 ? 14.797 -17.062 -17.547 1 93.31 48 GLN B O 1
ATOM 1606 N N . GLY B 1 49 ? 13.852 -17.328 -15.5 1 93.75 49 GLY B N 1
ATOM 1607 C CA . GLY B 1 49 ? 15.109 -17.094 -14.805 1 93.75 49 GLY B CA 1
ATOM 1608 C C . GLY B 1 49 ? 15.289 -15.656 -14.359 1 93.75 49 GLY B C 1
ATOM 1609 O O . GLY B 1 49 ? 16.109 -15.367 -13.484 1 93.75 49 GLY B O 1
ATOM 1610 N N . ASN B 1 50 ? 14.617 -14.727 -14.969 1 95.5 50 ASN B N 1
ATOM 1611 C CA . ASN B 1 50 ? 14.641 -13.344 -14.5 1 95.5 50 ASN B CA 1
ATOM 1612 C C . ASN B 1 50 ? 14.055 -13.211 -13.094 1 95.5 50 ASN B C 1
ATOM 1614 O O . ASN B 1 50 ? 13.172 -13.977 -12.719 1 95.5 50 ASN B O 1
ATOM 1618 N N . VAL B 1 51 ? 14.602 -12.305 -12.297 1 96.62 51 VAL B N 1
ATOM 1619 C CA . VAL B 1 51 ? 13.953 -12 -11.023 1 96.62 51 VAL B CA 1
ATOM 1620 C C . VAL B 1 51 ? 12.523 -11.523 -11.266 1 96.62 51 VAL B C 1
ATOM 1622 O O . VAL B 1 51 ? 12.305 -10.539 -11.969 1 96.62 51 VAL B O 1
ATOM 1625 N N . LEU B 1 52 ? 11.625 -12.242 -10.758 1 96.69 52 LEU B N 1
ATOM 1626 C CA . LEU B 1 52 ? 10.219 -11.906 -10.953 1 96.69 52 LEU B CA 1
ATOM 1627 C C . LEU B 1 52 ? 9.664 -11.172 -9.734 1 96.69 52 LEU B C 1
ATOM 1629 O O . LEU B 1 52 ? 9.047 -10.109 -9.875 1 96.69 52 LEU B O 1
ATOM 1633 N N . THR B 1 53 ? 9.859 -11.703 -8.531 1 97.81 53 THR B N 1
ATOM 1634 C CA . THR B 1 53 ? 9.367 -11.031 -7.332 1 97.81 53 THR B CA 1
ATOM 1635 C C . THR B 1 53 ? 10.438 -11.023 -6.242 1 97.81 53 THR B C 1
ATOM 1637 O O . THR B 1 53 ? 11.312 -11.891 -6.211 1 97.81 53 THR B O 1
ATOM 1640 N N . VAL B 1 54 ? 10.398 -10.062 -5.406 1 98.5 54 VAL B N 1
ATOM 1641 C CA . VAL B 1 54 ? 11.234 -9.914 -4.223 1 98.5 54 VAL B CA 1
ATOM 1642 C C . VAL B 1 54 ? 10.359 -9.641 -3 1 98.5 54 VAL B C 1
ATOM 1644 O O . VAL B 1 54 ? 9.57 -8.695 -2.996 1 98.5 54 VAL B O 1
ATOM 1647 N N . GLU B 1 55 ? 10.445 -10.469 -2.053 1 98.44 55 GLU B N 1
ATOM 1648 C CA . GLU B 1 55 ? 9.75 -10.227 -0.791 1 98.44 55 GLU B CA 1
ATOM 1649 C C . GLU B 1 55 ? 10.539 -9.266 0.095 1 98.44 55 GLU B C 1
ATOM 1651 O O . GLU B 1 55 ? 11.766 -9.344 0.164 1 98.44 55 GLU B O 1
ATOM 1656 N N . PHE B 1 56 ? 9.82 -8.359 0.78 1 98.81 56 PHE B N 1
ATOM 1657 C CA . PHE B 1 56 ? 10.477 -7.477 1.74 1 98.81 56 PHE B CA 1
ATOM 1658 C C . PHE B 1 56 ? 9.469 -6.906 2.729 1 98.81 56 PHE B C 1
ATOM 1660 O O . PHE B 1 56 ? 8.266 -7.18 2.625 1 98.81 56 PHE B O 1
ATOM 1667 N N . THR B 1 57 ? 9.938 -6.305 3.727 1 98.81 57 THR B N 1
ATOM 1668 C CA . THR B 1 57 ? 9.164 -5.586 4.73 1 98.81 57 THR B CA 1
ATOM 1669 C C . THR B 1 57 ? 9.57 -4.117 4.785 1 98.81 57 THR B C 1
ATOM 1671 O O . THR B 1 57 ? 10.766 -3.799 4.734 1 98.81 57 THR B O 1
ATOM 1674 N N . VAL B 1 58 ? 8.594 -3.26 4.773 1 98.88 58 VAL B N 1
ATOM 1675 C CA . VAL B 1 58 ? 8.859 -1.839 4.973 1 98.88 58 VAL B CA 1
ATOM 1676 C C . VAL B 1 58 ? 8.195 -1.366 6.266 1 98.88 58 VAL B C 1
ATOM 1678 O O . VAL B 1 58 ? 6.973 -1.223 6.328 1 98.88 58 VAL B O 1
ATOM 1681 N N . MET B 1 59 ? 9.07 -1.169 7.324 1 98.75 59 MET B N 1
ATOM 1682 C CA . MET B 1 59 ? 8.625 -0.716 8.633 1 98.75 59 MET B CA 1
ATOM 1683 C C . MET B 1 59 ? 7.449 -1.556 9.133 1 98.75 59 MET B C 1
ATOM 1685 O O . MET B 1 59 ? 6.41 -1.014 9.516 1 98.75 59 MET B O 1
ATOM 1689 N N . GLY B 1 60 ? 7.551 -2.834 9.008 1 98.56 60 GLY B N 1
ATOM 1690 C CA . GLY B 1 60 ? 6.613 -3.781 9.586 1 98.56 60 GLY B CA 1
ATOM 1691 C C . GLY B 1 60 ? 5.543 -4.234 8.609 1 98.56 60 GLY B C 1
ATOM 1692 O O . GLY B 1 60 ? 4.797 -5.176 8.891 1 98.56 60 GLY B O 1
ATOM 1693 N N . ILE B 1 61 ? 5.375 -3.611 7.48 1 98.81 61 ILE B N 1
ATOM 1694 C CA . ILE B 1 61 ? 4.355 -3.975 6.504 1 98.81 61 ILE B CA 1
ATOM 1695 C C . ILE B 1 61 ? 4.93 -4.98 5.508 1 98.81 61 ILE B C 1
ATOM 1697 O O . ILE B 1 61 ? 5.93 -4.707 4.844 1 98.81 61 ILE B O 1
ATOM 1701 N N . PRO B 1 62 ? 4.336 -6.164 5.395 1 98.81 62 PRO B N 1
ATOM 1702 C CA . PRO B 1 62 ? 4.793 -7.117 4.383 1 98.81 62 PRO B CA 1
ATOM 1703 C C . PRO B 1 62 ? 4.59 -6.605 2.957 1 98.81 62 PRO B C 1
ATOM 1705 O O . PRO B 1 62 ? 3.496 -6.145 2.613 1 98.81 62 PRO B O 1
ATOM 1708 N N . CYS B 1 63 ? 5.625 -6.719 2.141 1 98.88 63 CYS B N 1
ATOM 1709 C CA . CYS B 1 63 ? 5.586 -6.238 0.764 1 98.88 63 CYS B CA 1
ATOM 1710 C C . CYS B 1 63 ? 6.156 -7.281 -0.193 1 98.88 63 CYS B C 1
ATOM 1712 O O . CYS B 1 63 ? 6.887 -8.18 0.226 1 98.88 63 CYS B O 1
ATOM 1714 N N . ILE B 1 64 ? 5.824 -7.152 -1.405 1 98.81 64 ILE B N 1
ATOM 1715 C CA . ILE B 1 64 ? 6.41 -7.906 -2.508 1 98.81 64 ILE B CA 1
ATOM 1716 C C . ILE B 1 64 ? 6.617 -6.988 -3.709 1 98.81 64 ILE B C 1
ATOM 1718 O O . ILE B 1 64 ? 5.711 -6.246 -4.094 1 98.81 64 ILE B O 1
ATOM 1722 N N . GLY B 1 65 ? 7.816 -6.887 -4.16 1 98.69 65 GLY B N 1
ATOM 1723 C CA . GLY B 1 65 ? 8.102 -6.227 -5.422 1 98.69 65 GLY B CA 1
ATOM 1724 C C . GLY B 1 65 ? 7.941 -7.141 -6.621 1 98.69 65 GLY B C 1
ATOM 1725 O O . GLY B 1 65 ? 8.484 -8.25 -6.645 1 98.69 65 GLY B O 1
ATOM 1726 N N . LEU B 1 66 ? 7.211 -6.73 -7.609 1 98.19 66 LEU B N 1
ATOM 1727 C CA . LEU B 1 66 ? 6.988 -7.477 -8.844 1 98.19 66 LEU B CA 1
ATOM 1728 C C . LEU B 1 66 ? 7.664 -6.793 -10.023 1 98.19 66 LEU B C 1
ATOM 1730 O O . LEU B 1 66 ? 7.324 -5.656 -10.367 1 98.19 66 LEU B O 1
ATOM 1734 N N . ASN B 1 67 ? 8.617 -7.457 -10.609 1 97.88 67 ASN B N 1
ATOM 1735 C CA . ASN B 1 67 ? 9.203 -6.969 -11.852 1 97.88 67 ASN B CA 1
ATOM 1736 C C . ASN B 1 67 ? 8.305 -7.262 -13.047 1 97.88 67 ASN B C 1
ATOM 1738 O O . ASN B 1 67 ? 8.461 -8.289 -13.719 1 97.88 67 ASN B O 1
ATOM 1742 N N . GLY B 1 68 ? 7.426 -6.363 -13.297 1 96.25 68 GLY B N 1
ATOM 1743 C CA . GLY B 1 68 ? 6.445 -6.555 -14.359 1 96.25 68 GLY B CA 1
ATOM 1744 C C . GLY B 1 68 ? 6.742 -5.742 -15.602 1 96.25 68 GLY B C 1
ATOM 1745 O O . GLY B 1 68 ? 5.973 -5.766 -16.562 1 96.25 68 GLY B O 1
ATOM 1746 N N . GLY B 1 69 ? 7.871 -5.043 -15.633 1 95.56 69 GLY B N 1
ATOM 1747 C CA . GLY B 1 69 ? 8.219 -4.219 -16.781 1 95.56 69 GLY B CA 1
ATOM 1748 C C . GLY B 1 69 ? 7.656 -2.814 -16.703 1 95.56 69 GLY B C 1
ATOM 1749 O O . GLY B 1 69 ? 7.133 -2.408 -15.664 1 95.56 69 GLY B O 1
ATOM 1750 N N . PRO B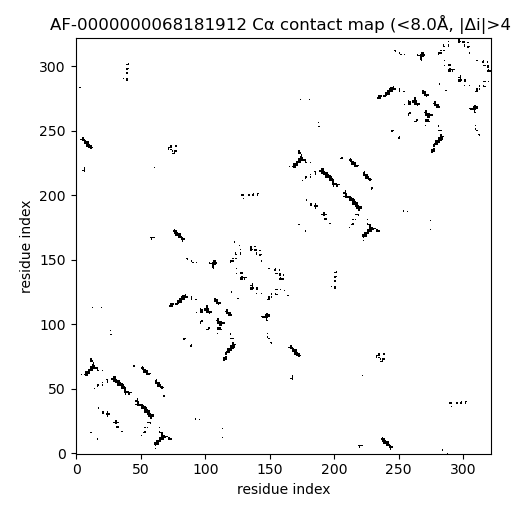 1 70 ? 7.766 -2.049 -17.766 1 95.06 70 PRO B N 1
ATOM 1751 C CA . PRO B 1 70 ? 7.516 -0.607 -17.719 1 95.06 70 PRO B CA 1
ATOM 1752 C C . PRO B 1 70 ? 6.055 -0.253 -17.984 1 95.06 70 PRO B C 1
ATOM 1754 O O . PRO B 1 70 ? 5.715 0.926 -18.109 1 95.06 70 PRO B O 1
ATOM 1757 N N . VAL B 1 71 ? 5.172 -1.196 -18.031 1 95 71 VAL B N 1
ATOM 1758 C CA . VAL B 1 71 ? 3.787 -0.99 -18.453 1 95 71 VAL B CA 1
ATOM 1759 C C . VAL B 1 71 ? 3.059 -0.135 -17.422 1 95 71 VAL B C 1
ATOM 1761 O O . VAL B 1 71 ? 2.242 0.719 -17.766 1 95 71 VAL B O 1
ATOM 1764 N N . PHE B 1 72 ? 3.316 -0.315 -16.156 1 96.75 72 PHE B N 1
ATOM 1765 C CA . PHE B 1 72 ? 2.686 0.466 -15.094 1 96.75 72 PHE B CA 1
ATOM 1766 C C . PHE B 1 72 ? 3.729 1.257 -14.312 1 96.75 72 PHE B C 1
ATOM 1768 O O . PHE B 1 72 ? 4.797 0.736 -13.992 1 96.75 72 PHE B O 1
ATOM 1775 N N . THR B 1 73 ? 3.365 2.49 -14.039 1 97 73 THR B N 1
ATOM 1776 C CA . THR B 1 73 ? 4.227 3.363 -13.242 1 97 73 THR B CA 1
ATOM 1777 C C . THR B 1 73 ? 3.488 3.871 -12.008 1 97 73 THR B C 1
ATOM 1779 O O . THR B 1 73 ? 2.277 4.094 -12.047 1 97 73 THR B O 1
ATOM 1782 N N . HIS B 1 74 ? 4.27 4.035 -10.977 1 98.06 74 HIS B N 1
ATOM 1783 C CA . HIS B 1 74 ? 3.699 4.562 -9.75 1 98.06 74 HIS B CA 1
ATOM 1784 C C . HIS B 1 74 ? 3.213 5.996 -9.938 1 98.06 74 HIS B C 1
ATOM 1786 O O . HIS B 1 74 ? 3.76 6.738 -10.75 1 98.06 74 HIS B O 1
ATOM 1792 N N . ASN B 1 75 ? 2.195 6.375 -9.25 1 97.56 75 ASN B N 1
ATOM 1793 C CA . ASN B 1 75 ? 1.749 7.75 -9.062 1 97.56 75 ASN B CA 1
ATOM 1794 C C . ASN B 1 75 ? 1.26 7.988 -7.637 1 97.56 75 ASN B C 1
ATOM 1796 O O . ASN B 1 75 ? 1.408 7.125 -6.773 1 97.56 75 ASN B O 1
ATOM 1800 N N . GLU B 1 76 ? 0.731 9.102 -7.352 1 97.88 76 GLU B N 1
ATOM 1801 C CA . GLU B 1 76 ? 0.425 9.508 -5.984 1 97.88 76 GLU B CA 1
ATOM 1802 C C . GLU B 1 76 ? -0.819 8.797 -5.461 1 97.88 76 GLU B C 1
ATOM 1804 O O . GLU B 1 76 ? -1.161 8.914 -4.285 1 97.88 76 GLU B O 1
ATOM 1809 N N . ALA B 1 77 ? -1.453 7.941 -6.309 1 98.25 77 ALA B N 1
ATOM 1810 C CA . ALA B 1 77 ? -2.648 7.23 -5.859 1 98.25 77 ALA B CA 1
ATOM 1811 C C . ALA B 1 77 ? -2.322 6.273 -4.719 1 98.25 77 ALA B C 1
ATOM 1813 O O . ALA B 1 77 ? -3.215 5.863 -3.971 1 98.25 77 ALA B O 1
ATOM 1814 N N . PHE B 1 78 ? -1.062 5.898 -4.621 1 98.62 78 PHE B N 1
ATOM 1815 C CA . PHE B 1 78 ? -0.525 5.16 -3.484 1 98.62 78 PHE B CA 1
ATOM 1816 C C . PHE B 1 78 ? 0.695 5.867 -2.906 1 98.62 78 PHE B C 1
ATOM 1818 O O . PHE B 1 78 ? 1.542 6.363 -3.652 1 98.62 78 PHE B O 1
ATOM 1825 N N . SER B 1 79 ? 0.827 5.828 -1.568 1 98.88 79 SER B N 1
ATOM 1826 C CA . SER B 1 79 ? 2.059 6.25 -0.909 1 98.88 79 SER B CA 1
ATOM 1827 C C . SER B 1 79 ? 2.221 5.574 0.448 1 98.88 79 SER B C 1
ATOM 1829 O O . SER B 1 79 ? 1.239 5.121 1.042 1 98.88 79 SER B O 1
ATOM 1831 N N . PHE B 1 80 ? 3.422 5.434 0.897 1 98.94 80 PHE B N 1
ATOM 1832 C CA . PHE B 1 80 ? 3.697 5.164 2.303 1 98.94 80 PHE B CA 1
ATOM 1833 C C . PHE B 1 80 ? 3.734 6.457 3.107 1 98.94 80 PHE B C 1
ATOM 1835 O O . PHE B 1 80 ? 4.422 7.41 2.73 1 98.94 80 PHE B O 1
ATOM 1842 N N . GLN B 1 81 ? 2.967 6.52 4.109 1 98.88 81 GLN B N 1
ATOM 1843 C CA . GLN B 1 81 ? 3.051 7.629 5.055 1 98.88 81 GLN B CA 1
ATOM 1844 C C . GLN B 1 81 ? 3.848 7.234 6.297 1 98.88 81 GLN B C 1
ATOM 1846 O O . GLN B 1 81 ? 3.408 6.387 7.078 1 98.88 81 GLN B O 1
ATOM 1851 N N . VAL B 1 82 ? 4.938 7.84 6.508 1 98.88 82 VAL B N 1
ATOM 1852 C CA . VAL B 1 82 ? 5.867 7.492 7.574 1 98.88 82 VAL B CA 1
ATOM 1853 C C . VAL B 1 82 ? 5.758 8.508 8.711 1 98.88 82 VAL B C 1
ATOM 1855 O O . VAL B 1 82 ? 6.059 9.688 8.523 1 98.88 82 VAL B O 1
ATOM 1858 N N . ALA B 1 83 ? 5.379 8.039 9.852 1 98.75 83 ALA B N 1
ATOM 1859 C CA . ALA B 1 83 ? 5.293 8.891 11.039 1 98.75 83 ALA B CA 1
ATOM 1860 C C . ALA B 1 83 ? 6.664 9.094 11.672 1 98.75 83 ALA B C 1
ATOM 1862 O O . ALA B 1 83 ? 7.352 8.125 12 1 98.75 83 ALA B O 1
ATOM 1863 N N . THR B 1 84 ? 7.062 10.328 11.828 1 98.62 84 THR B N 1
ATOM 1864 C CA . THR B 1 84 ? 8.344 10.625 12.461 1 98.62 84 THR B CA 1
ATOM 1865 C C . THR B 1 84 ? 8.148 11.336 13.797 1 98.62 84 THR B C 1
ATOM 1867 O O . THR B 1 84 ? 7.137 12.008 14 1 98.62 84 THR B O 1
ATOM 1870 N N . THR B 1 85 ? 9.117 11.211 14.695 1 98.19 85 THR B N 1
ATOM 1871 C CA . THR B 1 85 ? 8.914 11.664 16.062 1 98.19 85 THR B CA 1
ATOM 1872 C C . THR B 1 85 ? 9.547 13.031 16.297 1 98.19 85 THR B C 1
ATOM 1874 O O . THR B 1 85 ? 9.203 13.734 17.25 1 98.19 85 THR B O 1
ATOM 1877 N N . ASP B 1 86 ? 10.547 13.375 15.516 1 98.38 86 ASP B N 1
ATOM 1878 C CA . ASP B 1 86 ? 11.211 14.672 15.672 1 98.38 86 ASP B CA 1
ATOM 1879 C C . ASP B 1 86 ? 11.805 15.141 14.344 1 98.38 86 ASP B C 1
ATOM 1881 O O . ASP B 1 86 ? 11.688 14.461 13.328 1 98.38 86 ASP B O 1
ATOM 1885 N N . GLN B 1 87 ? 12.328 16.328 14.367 1 98.81 87 GLN B N 1
ATOM 1886 C CA . GLN B 1 87 ? 12.844 16.953 13.148 1 98.81 87 GLN B CA 1
ATOM 1887 C C . GLN B 1 87 ? 14.008 16.141 12.57 1 98.81 87 GLN B C 1
ATOM 1889 O O . GLN B 1 87 ? 14.141 16.016 11.352 1 98.81 87 GLN B O 1
ATOM 1894 N N . ALA B 1 88 ? 14.867 15.641 13.422 1 98.81 88 ALA B N 1
ATOM 1895 C CA . ALA B 1 88 ? 16.031 14.883 12.969 1 98.81 88 ALA B CA 1
ATOM 1896 C C . ALA B 1 88 ? 15.609 13.648 12.172 1 98.81 88 ALA B C 1
ATOM 1898 O O . ALA B 1 88 ? 16.172 13.359 11.109 1 98.81 88 ALA B O 1
ATOM 1899 N N . GLU B 1 89 ? 14.664 12.93 12.711 1 98.75 89 GLU B N 1
ATOM 1900 C CA . GLU B 1 89 ? 14.156 11.758 12.016 1 98.75 89 GLU B CA 1
ATOM 1901 C C . GLU B 1 89 ? 13.484 12.148 10.695 1 98.75 89 GLU B C 1
ATOM 1903 O O . GLU B 1 89 ? 13.672 11.469 9.68 1 98.75 89 GLU B O 1
ATOM 1908 N N . THR B 1 90 ? 12.664 13.195 10.719 1 98.81 90 THR B N 1
ATOM 1909 C CA . THR B 1 90 ? 12.031 13.719 9.516 1 98.81 90 THR B CA 1
ATOM 1910 C C . THR B 1 90 ? 13.078 14.039 8.445 1 98.81 90 THR B C 1
ATOM 1912 O O . THR B 1 90 ? 12.953 13.609 7.301 1 98.81 90 THR B O 1
ATOM 1915 N N . ASP B 1 91 ? 14.102 14.742 8.867 1 98.81 91 ASP B N 1
ATOM 1916 C CA . ASP B 1 91 ? 15.164 15.117 7.945 1 98.81 91 ASP B CA 1
ATOM 1917 C C . ASP B 1 91 ? 15.883 13.883 7.402 1 98.81 91 ASP B C 1
ATOM 1919 O O . ASP B 1 91 ? 16.219 13.82 6.219 1 98.81 91 ASP B O 1
ATOM 1923 N N . ARG B 1 92 ? 16.094 12.961 8.234 1 98.69 92 ARG B N 1
ATOM 1924 C CA . ARG B 1 92 ? 16.844 11.766 7.859 1 98.69 92 ARG B CA 1
ATOM 1925 C C . ARG B 1 92 ? 16.156 11.016 6.727 1 98.69 92 ARG B C 1
ATOM 1927 O O . ARG B 1 92 ? 16.781 10.719 5.703 1 98.69 92 ARG B O 1
ATOM 1934 N N . TYR B 1 93 ? 14.922 10.672 6.91 1 98.81 93 TYR B N 1
ATOM 1935 C CA . TYR B 1 93 ? 14.203 9.914 5.895 1 98.81 93 TYR B CA 1
ATOM 1936 C C . TYR B 1 93 ? 14.023 10.742 4.625 1 98.81 93 TYR B C 1
ATOM 1938 O O . TYR B 1 93 ? 14.188 10.227 3.516 1 98.81 93 TYR B O 1
ATOM 1946 N N . TRP B 1 94 ? 13.664 12.039 4.809 1 98.81 94 TRP B N 1
ATOM 1947 C CA . TRP B 1 94 ? 13.516 12.938 3.668 1 98.81 94 TRP B CA 1
ATOM 1948 C C . TRP B 1 94 ? 14.797 12.984 2.842 1 98.81 94 TRP B C 1
ATOM 1950 O O . TRP B 1 94 ? 14.766 12.773 1.628 1 98.81 94 TRP B O 1
ATOM 1960 N N . ASN B 1 95 ? 15.906 13.18 3.49 1 98.81 95 ASN B N 1
ATOM 1961 C CA . ASN B 1 95 ? 17.188 13.32 2.812 1 98.81 95 ASN B CA 1
ATOM 1962 C C . ASN B 1 95 ? 17.625 12.008 2.166 1 98.81 95 ASN B C 1
ATOM 1964 O O . ASN B 1 95 ? 18.266 12.016 1.112 1 98.81 95 ASN B O 1
ATOM 1968 N N . ALA B 1 96 ? 17.391 10.93 2.822 1 98.81 96 ALA B N 1
ATOM 1969 C CA . ALA B 1 96 ? 17.734 9.633 2.25 1 98.81 96 ALA B CA 1
ATOM 1970 C C . ALA B 1 96 ? 17.031 9.414 0.914 1 98.81 96 ALA B C 1
ATOM 1972 O O . ALA B 1 96 ? 17.641 8.969 -0.057 1 98.81 96 ALA B O 1
ATOM 1973 N N . ILE B 1 97 ? 15.711 9.719 0.849 1 98.75 97 ILE B N 1
ATOM 1974 C CA . ILE B 1 97 ? 14.922 9.516 -0.362 1 98.75 97 ILE B CA 1
ATOM 1975 C C . ILE B 1 97 ? 15.383 10.484 -1.448 1 98.75 97 ILE B C 1
ATOM 1977 O O . ILE B 1 97 ? 15.68 10.07 -2.57 1 98.75 97 ILE B O 1
ATOM 1981 N N . ILE B 1 98 ? 15.43 11.781 -1.094 1 98.75 98 ILE B N 1
ATOM 1982 C CA . ILE B 1 98 ? 15.766 12.82 -2.057 1 98.75 98 ILE B CA 1
ATOM 1983 C C . ILE B 1 98 ? 17.219 12.656 -2.508 1 98.75 98 ILE B C 1
ATOM 1985 O O . ILE B 1 98 ? 17.531 12.82 -3.689 1 98.75 98 ILE B O 1
ATOM 1989 N N . GLY B 1 99 ? 18.109 12.312 -1.636 1 98.56 99 GLY B N 1
ATOM 1990 C CA . GLY B 1 99 ? 19.516 12.164 -1.929 1 98.56 99 GLY B CA 1
ATOM 1991 C C . GLY B 1 99 ? 19.828 10.938 -2.773 1 98.56 99 GLY B C 1
ATOM 1992 O O . GLY B 1 99 ? 20.938 10.805 -3.297 1 98.56 99 GLY B O 1
ATOM 1993 N N . ASN B 1 100 ? 18.891 10.07 -2.885 1 98.44 100 ASN B N 1
ATOM 1994 C CA . ASN B 1 100 ? 19.062 8.859 -3.68 1 98.44 100 ASN B CA 1
ATOM 1995 C C . ASN B 1 100 ? 18.281 8.938 -4.992 1 98.44 100 ASN B C 1
ATOM 1997 O O . ASN B 1 100 ? 17.656 7.961 -5.402 1 98.44 100 ASN B O 1
ATOM 2001 N N . GLY B 1 101 ? 18.281 10.094 -5.555 1 98.38 101 GLY B N 1
ATOM 2002 C CA . GLY B 1 101 ? 17.672 10.266 -6.867 1 98.38 101 GLY B CA 1
ATOM 2003 C C . GLY B 1 101 ? 16.188 10.586 -6.805 1 98.38 101 GLY B C 1
ATOM 2004 O O . GLY B 1 101 ? 15.5 10.547 -7.824 1 98.38 101 GLY B O 1
ATOM 2005 N N . GLY B 1 102 ? 15.672 10.852 -5.633 1 98.44 102 GLY B N 1
ATOM 2006 C CA . GLY B 1 102 ? 14.266 11.172 -5.465 1 98.44 102 GLY B CA 1
ATOM 2007 C C . GLY B 1 102 ? 13.93 12.609 -5.82 1 98.44 102 GLY B C 1
ATOM 2008 O O . GLY B 1 102 ? 14.805 13.367 -6.25 1 98.44 102 GLY B O 1
ATOM 2009 N N . GLN B 1 103 ? 12.602 12.867 -5.715 1 98.62 103 GLN B N 1
ATOM 2010 C CA . GLN B 1 103 ? 12.094 14.195 -6.051 1 98.62 103 GLN B CA 1
ATOM 2011 C C . GLN B 1 103 ? 11.203 14.742 -4.938 1 98.62 103 GLN B C 1
ATOM 2013 O O . GLN B 1 103 ? 10.328 14.031 -4.434 1 98.62 103 GLN B O 1
ATOM 2018 N N . GLU B 1 104 ? 11.469 15.992 -4.621 1 98.31 104 GLU B N 1
ATOM 2019 C CA . GLU B 1 104 ? 10.648 16.656 -3.615 1 98.31 104 GLU B CA 1
ATOM 2020 C C . GLU B 1 104 ? 9.258 16.969 -4.164 1 98.31 104 GLU B C 1
ATOM 2022 O O . GLU B 1 104 ? 9.086 17.172 -5.367 1 98.31 104 GLU B O 1
ATOM 2027 N N . SER B 1 105 ? 8.344 16.984 -3.293 1 97.12 105 SER B N 1
ATOM 2028 C CA . SER B 1 105 ? 6.992 17.484 -3.547 1 97.12 105 SER B CA 1
ATOM 2029 C C . SER B 1 105 ? 6.504 18.359 -2.402 1 97.12 105 SER B C 1
ATOM 2031 O O . SER B 1 105 ? 7.309 18.953 -1.678 1 97.12 105 SER B O 1
ATOM 2033 N N . GLU B 1 106 ? 5.23 18.547 -2.324 1 95.44 106 GLU B N 1
ATOM 2034 C CA . GLU B 1 106 ? 4.66 19.484 -1.36 1 95.44 106 GLU B CA 1
ATOM 2035 C C . GLU B 1 106 ? 4.102 18.75 -0.143 1 95.44 106 GLU B C 1
ATOM 2037 O O . GLU B 1 106 ? 3.764 17.562 -0.224 1 95.44 106 GLU B O 1
ATOM 2042 N N . CYS B 1 107 ? 4.051 19.469 1.008 1 96.94 107 CYS B N 1
ATOM 2043 C CA . CYS B 1 107 ? 3.342 19.062 2.219 1 96.94 107 CYS B CA 1
ATOM 2044 C C . CYS B 1 107 ? 3.881 17.75 2.752 1 96.94 107 CYS B C 1
ATOM 2046 O O . CYS B 1 107 ? 3.121 16.922 3.258 1 96.94 107 CYS B O 1
ATOM 2048 N N . GLY B 1 108 ? 5.145 17.5 2.57 1 98.12 108 GLY B N 1
ATOM 2049 C CA . GLY B 1 108 ? 5.777 16.312 3.123 1 98.12 108 GLY B CA 1
ATOM 2050 C C . GLY B 1 108 ? 5.824 15.156 2.15 1 98.12 108 GLY B C 1
ATOM 2051 O O . GLY B 1 108 ? 6.344 14.086 2.477 1 98.12 108 GLY B O 1
ATOM 2052 N N . TRP B 1 109 ? 5.223 15.359 0.956 1 98.5 109 TRP B N 1
ATOM 2053 C CA . TRP B 1 109 ? 5.266 14.328 -0.079 1 98.5 109 TRP B CA 1
ATOM 2054 C C . TRP B 1 109 ? 6.594 14.367 -0.827 1 98.5 109 TRP B C 1
ATOM 2056 O O . TRP B 1 109 ? 7.148 15.445 -1.071 1 98.5 109 TRP B O 1
ATOM 2066 N N . CYS B 1 110 ? 7.098 13.266 -1.217 1 98.69 110 CYS B N 1
ATOM 2067 C CA . CYS B 1 110 ? 8.219 13.117 -2.137 1 98.69 110 CYS B CA 1
ATOM 2068 C C . CYS B 1 110 ? 8.148 11.789 -2.875 1 98.69 110 CYS B C 1
ATOM 2070 O O . CYS B 1 110 ? 7.305 10.945 -2.568 1 98.69 110 CYS B O 1
ATOM 2072 N N . LYS B 1 111 ? 8.93 11.641 -3.896 1 98.62 111 LYS B N 1
ATOM 2073 C CA . LYS B 1 111 ? 9.031 10.414 -4.672 1 98.62 111 LYS B CA 1
ATOM 2074 C C . LYS B 1 111 ? 10.445 9.844 -4.633 1 98.62 111 LYS B C 1
ATOM 2076 O O . LYS B 1 111 ? 11.422 10.602 -4.676 1 98.62 111 LYS B O 1
ATOM 2081 N N . ASP B 1 112 ? 10.539 8.562 -4.539 1 98.69 112 ASP B N 1
ATOM 2082 C CA . ASP B 1 112 ? 11.875 7.988 -4.656 1 98.69 112 ASP B CA 1
ATOM 2083 C C . ASP B 1 112 ? 12.258 7.762 -6.117 1 98.69 112 ASP B C 1
ATOM 2085 O O . ASP B 1 112 ? 11.484 8.094 -7.02 1 98.69 112 ASP B O 1
ATOM 2089 N N . LYS B 1 113 ? 13.43 7.277 -6.32 1 98 113 LYS B N 1
ATOM 2090 C CA . LYS B 1 113 ? 13.961 7.219 -7.676 1 98 113 LYS B CA 1
ATOM 2091 C C . LYS B 1 113 ? 13.156 6.258 -8.547 1 98 113 LYS B C 1
ATOM 2093 O O . LYS B 1 113 ? 13.188 6.352 -9.773 1 98 113 LYS B O 1
ATOM 2098 N N . TRP B 1 114 ? 12.438 5.336 -7.965 1 98.19 114 TRP B N 1
ATOM 2099 C CA . TRP B 1 114 ? 11.648 4.363 -8.711 1 98.19 114 TRP B CA 1
ATOM 2100 C C . TRP B 1 114 ? 10.227 4.871 -8.93 1 98.19 114 TRP B C 1
ATOM 2102 O O . TRP B 1 114 ? 9.398 4.176 -9.531 1 98.19 114 TRP B O 1
ATOM 2112 N N . GLY B 1 115 ? 9.922 6.012 -8.414 1 98 115 GLY B N 1
ATOM 2113 C CA . GLY B 1 115 ? 8.633 6.652 -8.656 1 98 115 GLY B CA 1
ATOM 2114 C C . GLY B 1 115 ? 7.641 6.434 -7.527 1 98 115 GLY B C 1
ATOM 2115 O O . GLY B 1 115 ? 6.531 6.973 -7.559 1 98 115 GLY B O 1
ATOM 2116 N N . LEU B 1 116 ? 7.961 5.672 -6.531 1 98.69 116 LEU B N 1
ATOM 2117 C CA . LEU B 1 116 ? 7.082 5.41 -5.398 1 98.69 116 LEU B CA 1
ATOM 2118 C C . LEU B 1 116 ? 6.922 6.66 -4.535 1 98.69 116 LEU B C 1
ATOM 2120 O O . LEU B 1 116 ? 7.91 7.316 -4.1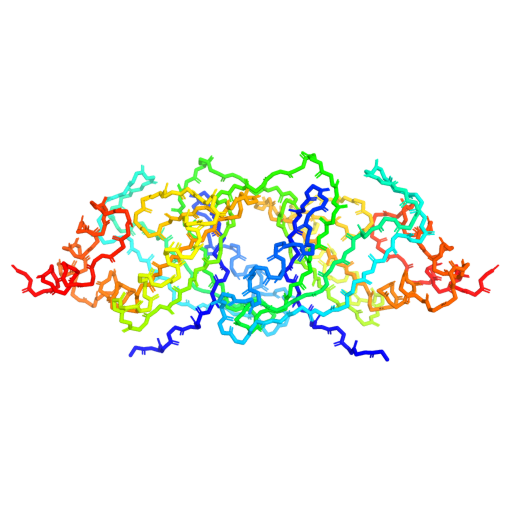99 1 98.69 116 LEU B O 1
ATOM 2124 N N . SER B 1 117 ? 5.699 7 -4.191 1 98.75 117 SER B N 1
ATOM 2125 C CA . SER B 1 117 ? 5.422 8.188 -3.387 1 98.75 117 SER B CA 1
ATOM 2126 C C . SER B 1 117 ? 5.566 7.891 -1.898 1 98.75 117 SER B C 1
ATOM 2128 O O . SER B 1 117 ? 5.164 6.824 -1.429 1 98.75 117 SER B O 1
ATOM 2130 N N . TRP B 1 118 ? 6.051 8.836 -1.186 1 98.88 118 TRP B N 1
ATOM 2131 C CA . TRP B 1 118 ? 6.219 8.812 0.264 1 98.88 118 TRP B CA 1
ATOM 2132 C C . TRP B 1 118 ? 5.66 10.078 0.899 1 98.88 118 TRP B C 1
ATOM 2134 O O . TRP B 1 118 ? 5.711 11.156 0.298 1 98.88 118 TRP B O 1
ATOM 2144 N N . GLN B 1 119 ? 5.074 9.953 2.014 1 98.81 119 GLN B N 1
ATOM 2145 C CA . GLN B 1 119 ? 4.777 11.07 2.904 1 98.81 119 GLN B CA 1
ATOM 2146 C C . GLN B 1 119 ? 5.59 10.977 4.195 1 98.81 119 GLN B C 1
ATOM 2148 O O . GLN B 1 119 ? 5.359 10.086 5.016 1 98.81 119 GLN B O 1
ATOM 2153 N N . ILE B 1 120 ? 6.559 11.82 4.352 1 98.88 120 ILE B N 1
ATOM 2154 C CA . ILE B 1 120 ? 7.281 11.898 5.613 1 98.88 120 ILE B CA 1
ATOM 2155 C C . ILE B 1 120 ? 6.57 12.867 6.559 1 98.88 120 ILE B C 1
ATOM 2157 O O . ILE B 1 120 ? 6.672 14.086 6.402 1 98.88 120 ILE B O 1
ATOM 2161 N N . THR B 1 121 ? 5.887 12.32 7.535 1 98.69 121 THR B N 1
ATOM 2162 C CA . THR B 1 121 ? 4.859 13.062 8.258 1 98.69 121 THR B CA 1
ATOM 2163 C C . THR B 1 121 ? 5.121 13.023 9.766 1 98.69 121 THR B C 1
ATOM 2165 O O . THR B 1 121 ? 4.75 12.062 10.438 1 98.69 121 THR B O 1
ATOM 2168 N N . PRO B 1 122 ? 5.652 14.094 10.32 1 98.62 122 PRO B N 1
ATOM 2169 C CA . PRO B 1 122 ? 5.828 14.133 11.773 1 98.62 122 PRO B CA 1
ATOM 2170 C C . PRO B 1 122 ? 4.516 13.938 12.531 1 98.62 122 PRO B C 1
ATOM 2172 O O . PRO B 1 122 ? 3.48 14.469 12.117 1 98.62 122 PRO B O 1
ATOM 2175 N N . ILE B 1 123 ? 4.613 13.242 13.641 1 98.25 123 ILE B N 1
ATOM 2176 C CA . ILE B 1 123 ? 3.459 12.992 14.492 1 98.25 123 ILE B CA 1
ATOM 2177 C C . ILE B 1 123 ? 2.855 14.32 14.953 1 98.25 123 ILE B C 1
ATOM 2179 O O . ILE B 1 123 ? 1.633 14.461 15.016 1 98.25 123 ILE B O 1
ATOM 2183 N N . VAL B 1 124 ? 3.682 15.336 15.195 1 97.5 124 VAL B N 1
ATOM 2184 C CA . VAL B 1 124 ? 3.229 16.656 15.609 1 97.5 124 VAL B CA 1
ATOM 2185 C C . VAL B 1 124 ? 2.299 17.25 14.547 1 97.5 124 VAL B C 1
ATOM 2187 O O . VAL B 1 124 ? 1.308 17.891 14.875 1 97.5 124 VAL B O 1
ATOM 2190 N N . LEU B 1 125 ? 2.574 17.047 13.312 1 97.94 125 LEU B N 1
ATOM 2191 C CA . LEU B 1 125 ? 1.73 17.547 12.227 1 97.94 125 LEU B CA 1
ATOM 2192 C C . LEU B 1 125 ? 0.378 16.844 12.227 1 97.94 125 LEU B C 1
ATOM 2194 O O . LEU B 1 125 ? -0.664 17.5 12.117 1 97.94 125 LEU B O 1
ATOM 2198 N N . ILE B 1 126 ? 0.406 15.5 12.32 1 96.88 126 ILE B N 1
ATOM 2199 C CA . ILE B 1 126 ? -0.822 14.711 12.344 1 96.88 126 ILE B CA 1
ATOM 2200 C C . ILE B 1 126 ? -1.744 15.234 13.445 1 96.88 126 ILE B C 1
ATOM 2202 O O . ILE B 1 126 ? -2.918 15.516 13.195 1 96.88 126 ILE B O 1
ATOM 2206 N N . ASN B 1 127 ? -1.17 15.398 14.633 1 96.19 127 ASN B N 1
ATOM 2207 C CA . ASN B 1 127 ? -1.943 15.875 15.773 1 96.19 127 ASN B CA 1
ATOM 2208 C C . ASN B 1 127 ? -2.439 17.297 15.562 1 96.19 127 ASN B C 1
ATOM 2210 O O . ASN B 1 127 ? -3.549 17.641 15.969 1 96.19 127 ASN B O 1
ATOM 2214 N N . ALA B 1 128 ? -1.632 18.078 14.945 1 96.69 128 ALA B N 1
ATOM 2215 C CA . ALA B 1 128 ? -1.953 19.484 14.766 1 96.69 128 ALA B CA 1
ATOM 2216 C C . ALA B 1 128 ? -3.121 19.656 13.797 1 96.69 128 ALA B C 1
ATOM 2218 O O . ALA B 1 128 ? -4.055 20.422 14.07 1 96.69 128 ALA B O 1
ATOM 2219 N N . ILE B 1 129 ? -3.143 18.969 12.688 1 95.75 129 ILE B N 1
ATOM 2220 C CA . ILE B 1 129 ? -4.145 19.203 11.656 1 95.75 129 ILE B CA 1
ATOM 2221 C C . ILE B 1 129 ? -5.453 18.516 12.031 1 95.75 129 ILE B C 1
ATOM 2223 O O . ILE B 1 129 ? -6.492 18.766 11.414 1 95.75 129 ILE B O 1
ATOM 2227 N N . THR B 1 130 ? -5.375 17.625 13.047 1 94.56 130 THR B N 1
ATOM 2228 C CA . THR B 1 130 ? -6.578 17 13.57 1 94.56 130 THR B CA 1
ATOM 2229 C C . THR B 1 130 ? -6.898 17.516 14.969 1 94.56 130 THR B C 1
ATOM 2231 O O . THR B 1 130 ? -7.605 16.859 15.734 1 94.56 130 THR B O 1
ATOM 2234 N N . HIS B 1 131 ? -6.344 18.609 15.344 1 94.62 131 HIS B N 1
ATOM 2235 C CA . HIS B 1 131 ? -6.523 19.219 16.656 1 94.62 131 HIS B CA 1
ATOM 2236 C C . HIS B 1 131 ? -7.996 19.484 16.953 1 94.62 131 HIS B C 1
ATOM 2238 O O . HIS B 1 131 ? -8.75 19.891 16.062 1 94.62 131 HIS B O 1
ATOM 2244 N N . PRO B 1 132 ? -8.406 19.281 18.203 1 93.62 132 PRO B N 1
ATOM 2245 C CA . PRO B 1 132 ? -9.82 19.5 18.562 1 93.62 132 PRO B CA 1
ATOM 2246 C C . PRO B 1 132 ? -10.242 20.953 18.406 1 93.62 132 PRO B C 1
ATOM 2248 O O . PRO B 1 132 ? -11.43 21.234 18.203 1 93.62 132 PRO B O 1
ATOM 2251 N N . ASP B 1 133 ? -9.375 21.875 18.578 1 95.5 133 ASP B N 1
ATOM 2252 C CA . ASP B 1 133 ? -9.648 23.281 18.281 1 95.5 133 ASP B CA 1
ATOM 2253 C C . ASP B 1 133 ? -9.547 23.562 16.797 1 95.5 133 ASP B C 1
ATOM 2255 O O . ASP B 1 133 ? -8.453 23.578 16.219 1 95.5 133 ASP B O 1
ATOM 2259 N N . PRO B 1 134 ? -10.664 23.859 16.125 1 94 134 PRO B N 1
ATOM 2260 C CA . PRO B 1 134 ? -10.664 24.016 14.664 1 94 134 PRO B CA 1
ATOM 2261 C C . PRO B 1 134 ? -9.781 25.156 14.188 1 94 134 PRO B C 1
ATOM 2263 O O . PRO B 1 134 ? -9.203 25.094 13.094 1 94 134 PRO B O 1
ATOM 2266 N N . ALA B 1 135 ? -9.727 26.188 15.016 1 96.12 135 ALA B N 1
ATOM 2267 C CA . ALA B 1 135 ? -8.883 27.312 14.625 1 96.12 135 ALA B CA 1
ATOM 2268 C C . ALA B 1 135 ? -7.406 26.922 14.625 1 96.12 135 ALA B C 1
ATOM 2270 O O . ALA B 1 135 ? -6.66 27.297 13.719 1 96.12 135 ALA B O 1
ATOM 2271 N N . ALA B 1 136 ? -6.961 26.234 15.633 1 97.12 136 ALA B N 1
ATOM 2272 C CA . ALA B 1 136 ? -5.59 25.75 15.711 1 97.12 136 ALA B CA 1
ATOM 2273 C C . ALA B 1 136 ? -5.289 24.781 14.57 1 97.12 136 ALA B C 1
ATOM 2275 O O . ALA B 1 136 ? -4.227 24.859 13.945 1 97.12 136 ALA B O 1
ATOM 2276 N N . ALA B 1 137 ? -6.219 23.891 14.312 1 97 137 ALA B N 1
ATOM 2277 C CA . ALA B 1 137 ? -6.062 22.938 13.219 1 97 137 ALA B CA 1
ATOM 2278 C C . ALA B 1 137 ? -5.902 23.656 11.875 1 97 137 ALA B C 1
ATOM 2280 O O . ALA B 1 137 ? -5.062 23.281 11.062 1 97 137 ALA B O 1
ATOM 2281 N N . LYS B 1 138 ? -6.719 24.672 11.672 1 97 138 LYS B N 1
ATOM 2282 C CA . LYS B 1 138 ? -6.668 25.438 10.43 1 97 138 LYS B CA 1
ATOM 2283 C C . LYS B 1 138 ? -5.32 26.125 10.266 1 97 138 LYS B C 1
ATOM 2285 O O . LYS B 1 138 ? -4.758 26.156 9.164 1 97 138 LYS B O 1
ATOM 2290 N N . ARG B 1 139 ? -4.777 26.719 11.344 1 97.81 139 ARG B N 1
ATOM 2291 C CA . ARG B 1 139 ? -3.48 27.391 11.281 1 97.81 139 ARG B CA 1
ATOM 2292 C C . ARG B 1 139 ? -2.379 26.391 10.906 1 97.81 139 ARG B C 1
ATOM 2294 O O . ARG B 1 139 ? -1.519 26.703 10.078 1 97.81 139 ARG B O 1
ATOM 2301 N N . ALA B 1 140 ? -2.41 25.25 11.523 1 97.81 140 ALA B N 1
ATOM 2302 C CA . ALA B 1 140 ? -1.416 24.219 11.242 1 97.81 140 ALA B CA 1
ATOM 2303 C C . ALA B 1 140 ? -1.52 23.734 9.797 1 97.81 140 ALA B C 1
ATOM 2305 O O . ALA B 1 140 ? -0.503 23.547 9.125 1 97.81 140 ALA B O 1
ATOM 2306 N N . PHE B 1 141 ? -2.752 23.516 9.391 1 97.19 141 PHE B N 1
ATOM 2307 C CA . PHE B 1 141 ? -3.008 23.078 8.023 1 97.19 141 PHE B CA 1
ATOM 2308 C C . PHE B 1 141 ? -2.48 24.109 7.027 1 97.19 141 PHE B C 1
ATOM 2310 O O . PHE B 1 141 ? -1.782 23.75 6.074 1 97.19 141 PHE B O 1
ATOM 2317 N N . ASP B 1 142 ? -2.762 25.344 7.234 1 96.62 142 ASP B N 1
ATOM 2318 C CA . ASP B 1 142 ? -2.293 26.422 6.367 1 96.62 142 ASP B CA 1
ATOM 2319 C C . ASP B 1 142 ? -0.768 26.484 6.336 1 96.62 142 ASP B C 1
ATOM 2321 O O . ASP B 1 142 ? -0.171 26.703 5.281 1 96.62 142 ASP B O 1
ATOM 2325 N N . ALA B 1 143 ? -0.158 26.297 7.469 1 97.5 143 ALA B N 1
ATOM 2326 C CA . ALA B 1 143 ? 1.301 26.297 7.547 1 97.5 143 ALA B CA 1
ATOM 2327 C C . ALA B 1 143 ? 1.887 25.156 6.715 1 97.5 143 ALA B C 1
ATOM 2329 O O . ALA B 1 143 ? 2.84 25.359 5.961 1 97.5 143 ALA B O 1
ATOM 2330 N N . MET B 1 144 ? 1.327 23.953 6.93 1 97.44 144 MET B N 1
ATOM 2331 C CA . MET B 1 144 ? 1.78 22.781 6.184 1 97.44 144 MET B CA 1
ATOM 2332 C C . MET B 1 144 ? 1.708 23.031 4.68 1 97.44 144 MET B C 1
ATOM 2334 O O . MET B 1 144 ? 2.611 22.641 3.938 1 97.44 144 MET B O 1
ATOM 2338 N N . MET B 1 145 ? 0.621 23.641 4.199 1 94.81 145 MET B N 1
ATOM 2339 C CA . MET B 1 145 ? 0.365 23.844 2.779 1 94.81 145 MET B CA 1
ATOM 2340 C C . MET B 1 145 ? 1.474 24.672 2.143 1 94.81 145 MET B C 1
ATOM 2342 O O . MET B 1 145 ? 1.638 24.672 0.92 1 94.81 145 MET B O 1
ATOM 2346 N N . GLN B 1 146 ? 2.273 25.328 2.924 1 95.56 146 GLN B N 1
ATOM 2347 C CA . GLN B 1 146 ? 3.33 26.203 2.422 1 95.56 146 GLN B CA 1
ATOM 2348 C C . GLN B 1 146 ? 4.684 25.5 2.455 1 95.56 146 GLN B C 1
ATOM 2350 O O . GLN B 1 146 ? 5.715 26.125 2.172 1 95.56 146 GLN B O 1
ATOM 2355 N N . MET B 1 147 ? 4.668 24.266 2.707 1 97.5 147 MET B N 1
ATOM 2356 C CA . MET B 1 147 ? 5.93 23.578 2.941 1 97.5 147 MET B CA 1
ATOM 2357 C C . MET B 1 147 ? 6.152 22.484 1.901 1 97.5 147 MET B C 1
ATOM 2359 O O . MET B 1 147 ? 5.195 21.984 1.311 1 97.5 147 MET B O 1
ATOM 2363 N N . ARG B 1 148 ? 7.391 22.156 1.629 1 97.12 148 ARG B N 1
ATOM 2364 C CA . ARG B 1 148 ? 7.801 20.891 1.029 1 97.12 148 ARG B CA 1
ATOM 2365 C C . ARG B 1 148 ? 8.125 19.859 2.104 1 97.12 148 ARG B C 1
ATOM 2367 O O . ARG B 1 148 ? 7.227 19.219 2.648 1 97.12 148 ARG B O 1
ATOM 2374 N N . LYS B 1 149 ? 9.422 19.891 2.639 1 98.56 149 LYS B N 1
ATOM 2375 C CA . LYS B 1 149 ? 9.727 19.125 3.848 1 98.56 149 LYS B CA 1
ATOM 2376 C C . LYS B 1 149 ? 9.109 19.781 5.078 1 98.56 149 LYS B C 1
ATOM 2378 O O . LYS B 1 149 ? 9.156 21 5.227 1 98.56 149 LYS B O 1
ATOM 2383 N N . ILE B 1 150 ? 8.586 19.016 5.91 1 98.75 150 ILE B N 1
ATOM 2384 C CA . ILE B 1 150 ? 7.871 19.562 7.059 1 98.75 150 ILE B CA 1
ATOM 2385 C C . ILE B 1 150 ? 8.875 20.125 8.07 1 98.75 150 ILE B C 1
ATOM 2387 O O . ILE B 1 150 ? 9.859 19.453 8.406 1 98.75 150 ILE B O 1
ATOM 2391 N N . ASP B 1 151 ? 8.648 21.312 8.43 1 98.81 151 ASP B N 1
ATOM 2392 C CA . ASP B 1 151 ? 9.352 21.953 9.531 1 98.81 151 ASP B CA 1
ATOM 2393 C C . ASP B 1 151 ? 8.516 21.938 10.805 1 98.81 151 ASP B C 1
ATOM 2395 O O . ASP B 1 151 ? 7.523 22.656 10.914 1 98.81 151 ASP B O 1
ATOM 2399 N N . ILE B 1 152 ? 8.922 21.156 11.773 1 98.62 152 ILE B N 1
ATOM 2400 C CA . ILE B 1 152 ? 8.117 20.891 12.969 1 98.62 152 ILE B CA 1
ATOM 2401 C C . ILE B 1 152 ? 7.969 22.172 13.781 1 98.62 152 ILE B C 1
ATOM 2403 O O . ILE B 1 152 ? 6.891 22.453 14.305 1 98.62 152 ILE B O 1
ATOM 2407 N N . ALA B 1 153 ? 9.055 22.938 13.875 1 98.62 153 ALA B N 1
ATOM 2408 C CA . ALA B 1 153 ? 8.992 24.172 14.641 1 98.62 153 ALA B CA 1
ATOM 2409 C C . ALA B 1 153 ? 7.934 25.109 14.078 1 98.62 153 ALA B C 1
ATOM 2411 O O . ALA B 1 153 ? 7.219 25.781 14.836 1 98.62 153 ALA B O 1
ATOM 2412 N N . THR B 1 154 ? 7.812 25.203 12.797 1 98.56 154 THR B N 1
ATOM 2413 C CA . THR B 1 154 ? 6.812 26.047 12.141 1 98.56 154 THR B CA 1
ATOM 2414 C C . THR B 1 154 ? 5.402 25.531 12.453 1 98.56 154 THR B C 1
ATOM 2416 O O . THR B 1 154 ? 4.492 26.328 12.688 1 98.56 154 THR B O 1
ATOM 2419 N N . ILE B 1 155 ? 5.191 24.203 12.484 1 98.44 155 ILE B N 1
ATOM 2420 C CA . ILE B 1 155 ? 3.896 23.625 12.812 1 98.44 155 ILE B CA 1
ATOM 2421 C C . ILE B 1 155 ? 3.531 23.938 14.258 1 98.44 155 ILE B C 1
ATOM 2423 O O . ILE B 1 155 ? 2.402 24.344 14.547 1 98.44 155 ILE B O 1
ATOM 2427 N N . GLU B 1 156 ? 4.523 23.797 15.156 1 98.12 156 GLU B N 1
ATOM 2428 C CA . GLU B 1 156 ? 4.285 24.078 16.562 1 98.12 156 GLU B CA 1
ATOM 2429 C C . GLU B 1 156 ? 3.938 25.547 16.797 1 98.12 156 GLU B C 1
ATOM 2431 O O . GLU B 1 156 ? 3.062 25.859 17.594 1 98.12 156 GLU B O 1
ATOM 2436 N N . ALA B 1 157 ? 4.629 26.406 16.078 1 98.12 157 ALA B N 1
ATOM 2437 C CA . ALA B 1 157 ? 4.336 27.844 16.188 1 98.12 157 ALA B CA 1
ATOM 2438 C C . ALA B 1 157 ? 2.92 28.141 15.695 1 98.12 157 ALA B C 1
ATOM 2440 O O . ALA B 1 157 ? 2.197 28.922 16.328 1 98.12 157 ALA B O 1
ATOM 2441 N N . ALA B 1 158 ? 2.504 27.516 14.594 1 97.38 158 ALA B N 1
ATOM 2442 C CA . ALA B 1 158 ? 1.16 27.703 14.047 1 97.38 158 ALA B CA 1
ATOM 2443 C C . ALA B 1 158 ? 0.1 27.234 15.039 1 97.38 158 ALA B C 1
ATOM 2445 O O . ALA B 1 158 ? -0.951 27.859 15.18 1 97.38 158 ALA B O 1
ATOM 2446 N N . LEU B 1 159 ? 0.361 26.125 15.75 1 95.44 159 LEU B N 1
ATOM 2447 C CA . LEU B 1 159 ? -0.563 25.562 16.734 1 95.44 159 LEU B CA 1
ATOM 2448 C C . LEU B 1 159 ? -0.775 26.531 17.891 1 95.44 159 LEU B C 1
ATOM 2450 O O . LEU B 1 159 ? -1.88 26.625 18.422 1 95.44 159 LEU B O 1
ATOM 2454 N N . ARG B 1 160 ? 0.284 27.219 18.188 1 93.5 160 ARG B N 1
ATOM 2455 C CA . ARG B 1 160 ? 0.231 28.141 19.312 1 93.5 160 ARG B CA 1
ATOM 2456 C C . ARG B 1 160 ? -0.445 29.453 18.922 1 93.5 160 ARG B C 1
ATOM 2458 O O . ARG B 1 160 ? -0.944 30.188 19.781 1 93.5 160 ARG B O 1
ATOM 2465 N N . GLY B 1 161 ? -0.515 29.75 17.656 1 89.75 161 GLY B N 1
ATOM 2466 C CA . GLY B 1 161 ? -1.165 30.953 17.203 1 89.75 161 GLY B CA 1
ATOM 2467 C C . GLY B 1 161 ? -0.219 32.156 17.094 1 89.75 161 GLY B C 1
ATOM 2468 O O . GLY B 1 161 ? -0.63 33.25 16.734 1 89.75 161 GLY B O 1
#

Nearest PDB structures (foldseek):
  1u69-assembly1_A  TM=9.943E-01  e=4.512E-29  Pseudomonas aeruginosa PAO1
  1u69-assembly2_D  TM=1.001E+00  e=4.584E-27  Pseudomonas aeruginosa PAO1
  1u69-assembly3_C  TM=9.982E-01  e=9.360E-26  Pseudomonas aeruginosa PAO1
  3oms-assembly1_A-2  TM=8.566E-01  e=4.056E-10  Bacillus cereus ATCC 14579
  1u7i-assembly1_B  TM=8.226E-01  e=1.217E-08  Pseudomonas aeruginosa PAO1

pLDDT: mean 96.75, std 4.83, range [53.66, 98.94]

Sequence (322 aa):
MTIPAKNTVCLWYDDCAEDAARFYADTFPDSFVGAVHRAPGDFPSGKQGNVLTVEFTVMGIPCIGLNGGPVFTHNEAFSFQVATTDQAETDRYWNAIIGNGGQESECGWCKDKWGLSWQITPIVLINAITHPDPAAAKRAFDAMMQMRKIDIATIEAALRGMTIPAKNTVCLWYDDCAEDAARFYADTFPDSFVGAVHRAPGDFPSGKQGNVLTVEFTVMGIPCIGLNGGPVFTHNEAFSFQVATTDQAETDRYWNAIIGNGGQESECGWCKDKWGLSWQITPIVLINAITHPDPAAAKRAFDAMMQMRKIDIATIEAALRG

Solvent-accessible surface area (backbone atoms only — not comparable to full-atom values): 16104 Å² total; per-residue (Å²): 129,86,78,72,60,58,45,25,44,33,38,49,22,49,78,50,28,59,62,51,38,46,51,48,26,74,70,40,64,71,23,40,68,56,60,75,38,50,27,56,42,69,46,99,62,50,45,55,63,38,74,30,38,24,34,29,28,56,47,74,42,48,31,31,24,32,31,60,21,78,85,47,66,54,48,75,20,40,28,44,34,34,48,22,90,46,61,67,55,43,49,49,56,52,46,54,36,42,72,56,65,23,41,86,38,58,60,16,28,30,26,34,62,82,38,49,27,34,27,55,41,41,48,68,53,58,52,33,44,64,33,89,50,56,70,35,6,25,38,19,43,56,53,42,70,75,26,33,73,73,54,59,68,61,40,54,50,29,50,74,103,130,83,79,72,59,58,45,26,44,33,38,48,22,49,76,50,28,60,62,51,38,48,51,47,25,73,70,39,64,71,23,39,69,58,61,74,39,50,27,56,42,68,46,98,63,50,46,55,63,38,71,31,38,26,34,29,27,57,49,73,42,48,32,31,23,32,30,61,21,78,86,46,68,53,49,75,22,41,28,46,34,33,49,22,91,46,64,68,55,44,49,48,56,51,45,54,36,42,71,56,64,22,42,85,40,58,61,18,30,31,26,34,61,83,38,49,28,35,29,55,40,41,49,67,52,59,52,33,44,63,32,90,50,56,68,36,6,25,39,19,43,56,53,41,71,74,27,34,73,73,53,58,70,61,40,54,50,30,50,74,101

Radius of gyration: 20.36 Å; Cα contacts (8 Å, |Δi|>4): 763; chains: 2; bounding box: 40×64×42 Å